Protein AF-A0A9D9WRE6-F1 (afdb_monomer_lite)

pLDDT: mean 77.69, std 13.47, range [35.28, 92.56]

Radius of gyration: 18.65 Å; chains: 1; bounding box: 54×28×62 Å

Sequence (212 aa):
MSGPFSFTVAVISGQKDSDVLVVGASAFLYVGWMSLDLISPNKGLRDEIYSCLDLFSMRGHFVNRPDISHAKYSAKRIKNNLTDDSISASLFWIALDKQGYSLAEKFFDQKGILPKERVYKSVNKLNLVENPMPPYPDGQITKDFFREVKSRLQAIDDENKEVKWEVGRQALYEKYAPMTEIERKYYLWYKSLQDNLLPWRSMIKEIQSAWS

Structure (mmCIF, N/CA/C/O backbone):
data_AF-A0A9D9WRE6-F1
#
_entry.id   AF-A0A9D9WRE6-F1
#
loop_
_atom_site.group_PDB
_atom_site.id
_atom_site.type_symbol
_atom_site.label_atom_id
_atom_site.label_alt_id
_atom_site.label_comp_id
_atom_site.label_asym_id
_atom_site.label_entity_id
_atom_site.label_seq_id
_atom_site.pdbx_PDB_ins_code
_atom_site.Cartn_x
_atom_site.Cartn_y
_atom_site.Cartn_z
_atom_site.occupancy
_atom_site.B_iso_or_equiv
_atom_site.auth_seq_id
_atom_site.auth_comp_id
_atom_site.auth_asym_id
_atom_site.auth_atom_id
_atom_site.pdbx_PDB_model_num
ATOM 1 N N . MET A 1 1 ? -36.385 -2.509 0.171 1.00 35.28 1 MET A N 1
ATOM 2 C CA . MET A 1 1 ? -35.075 -2.626 -0.499 1.00 35.28 1 MET A CA 1
ATOM 3 C C . MET A 1 1 ? -34.088 -1.795 0.303 1.00 35.28 1 MET A C 1
ATOM 5 O O . MET A 1 1 ? -34.178 -0.576 0.260 1.00 35.28 1 MET A O 1
ATOM 9 N N . SER A 1 2 ? -33.260 -2.427 1.135 1.00 39.72 2 SER A N 1
ATOM 10 C CA . SER A 1 2 ? -32.149 -1.763 1.826 1.00 39.72 2 SER A CA 1
ATOM 11 C C . SER A 1 2 ? -31.063 -1.450 0.796 1.00 39.72 2 SER A C 1
ATOM 13 O O . SER A 1 2 ? -30.687 -2.325 0.022 1.00 39.72 2 SER A O 1
ATOM 15 N N . GLY A 1 3 ? -30.623 -0.192 0.722 1.00 45.97 3 GLY A N 1
ATOM 16 C CA . GLY A 1 3 ? -29.495 0.204 -0.128 1.00 45.97 3 GLY A CA 1
ATOM 17 C C . GLY A 1 3 ? -28.182 -0.451 0.324 1.00 45.97 3 GLY A C 1
ATOM 18 O O . GLY A 1 3 ? -28.153 -1.077 1.385 1.00 45.97 3 GLY A O 1
ATOM 19 N N . PRO A 1 4 ? -27.092 -0.312 -0.453 1.00 54.03 4 PRO A N 1
ATOM 20 C CA . PRO A 1 4 ? -25.806 -0.906 -0.103 1.00 54.03 4 PRO A CA 1
ATOM 21 C C . PRO A 1 4 ? -25.361 -0.426 1.283 1.00 54.03 4 PRO A C 1
ATOM 23 O O . PRO A 1 4 ? -25.277 0.776 1.541 1.00 54.03 4 PRO A O 1
ATOM 26 N N . PHE A 1 5 ? -25.095 -1.378 2.176 1.00 59.34 5 PHE A N 1
ATOM 27 C CA . PHE A 1 5 ? -24.603 -1.106 3.517 1.00 59.34 5 PHE A CA 1
ATOM 28 C C . PHE A 1 5 ? -23.199 -0.489 3.435 1.00 59.34 5 PHE A C 1
ATOM 30 O O . PHE A 1 5 ? -22.249 -1.147 3.010 1.00 59.34 5 PHE A O 1
ATOM 37 N N . SER A 1 6 ? -23.063 0.783 3.817 1.00 64.56 6 SER A N 1
ATOM 38 C CA . SER A 1 6 ? -21.757 1.434 3.912 1.00 64.56 6 SER A CA 1
ATOM 39 C C . SER A 1 6 ? -21.118 1.117 5.259 1.00 64.56 6 SER A C 1
ATOM 41 O O . SER A 1 6 ? -21.665 1.493 6.297 1.00 64.56 6 SER A O 1
ATOM 43 N N . PHE A 1 7 ? -19.945 0.490 5.250 1.00 73.44 7 PHE A N 1
ATOM 44 C CA . PHE A 1 7 ? -19.128 0.310 6.448 1.00 73.44 7 PHE A CA 1
ATOM 45 C C . PHE A 1 7 ? -17.758 0.951 6.291 1.00 73.44 7 PHE A C 1
ATOM 47 O O . PHE A 1 7 ? -17.248 1.082 5.176 1.00 73.44 7 PHE A O 1
ATOM 54 N N . THR A 1 8 ? -17.158 1.344 7.414 1.00 79.62 8 THR A N 1
ATOM 55 C CA . THR A 1 8 ? -15.780 1.846 7.438 1.00 79.62 8 THR A CA 1
ATOM 56 C C . THR A 1 8 ? -14.841 0.774 7.984 1.00 79.62 8 THR A C 1
ATOM 58 O O . THR A 1 8 ? -15.233 -0.025 8.833 1.00 79.62 8 THR A O 1
ATOM 61 N N . VAL A 1 9 ? -13.603 0.732 7.502 1.00 85.06 9 VAL A N 1
ATOM 62 C CA . VAL A 1 9 ? -12.522 -0.062 8.099 1.00 85.06 9 VAL A CA 1
ATOM 63 C C . VAL A 1 9 ? -11.373 0.873 8.444 1.00 85.06 9 VAL A C 1
ATOM 65 O O . VAL A 1 9 ? -10.918 1.639 7.592 1.00 85.06 9 VAL A O 1
ATOM 68 N N . ALA A 1 10 ? -10.886 0.807 9.680 1.00 86.88 10 ALA A N 1
ATOM 69 C CA . ALA A 1 10 ? -9.705 1.559 10.085 1.00 86.88 10 ALA A CA 1
ATOM 70 C C . ALA A 1 10 ? -8.432 0.787 9.703 1.00 86.88 10 ALA A C 1
ATOM 72 O O . ALA A 1 10 ? -8.247 -0.352 10.117 1.00 86.88 10 ALA A O 1
ATOM 73 N N . VAL A 1 11 ? -7.538 1.396 8.930 1.00 90.56 11 VAL A N 1
ATOM 74 C CA . VAL A 1 11 ? -6.249 0.822 8.526 1.00 90.56 11 VAL A CA 1
ATOM 75 C C . VAL A 1 11 ? -5.140 1.565 9.255 1.00 90.56 11 VAL A C 1
ATOM 77 O O . VAL A 1 11 ? -4.995 2.777 9.105 1.00 90.56 11 VAL A O 1
ATOM 80 N N . ILE A 1 12 ? -4.365 0.840 10.059 1.00 90.44 12 ILE A N 1
ATOM 81 C CA . ILE A 1 12 ? -3.493 1.423 11.081 1.00 90.44 12 ILE A CA 1
ATOM 82 C C . ILE A 1 12 ? -2.055 0.966 10.863 1.00 90.44 12 ILE A C 1
ATOM 84 O O . ILE A 1 12 ? -1.778 -0.229 10.752 1.00 90.44 12 ILE A O 1
ATOM 88 N N . SER A 1 13 ? -1.125 1.915 10.858 1.00 92.56 13 SER A N 1
ATOM 89 C CA . SER A 1 13 ? 0.311 1.649 10.842 1.00 92.56 13 SER A CA 1
ATOM 90 C C . SER A 1 13 ? 1.021 2.579 11.815 1.00 92.56 13 SER A C 1
ATOM 92 O O . SER A 1 13 ? 0.692 3.759 11.888 1.00 92.56 13 SER A O 1
ATOM 94 N N . GLY A 1 14 ? 1.985 2.054 12.573 1.00 90.06 14 GLY A N 1
ATOM 95 C CA . GLY A 1 14 ? 2.765 2.834 13.539 1.00 90.06 14 GLY A CA 1
ATOM 96 C C . GLY A 1 14 ? 4.255 2.914 13.215 1.00 90.06 14 GLY A C 1
ATOM 97 O O . GLY A 1 14 ? 5.011 3.513 13.977 1.00 90.06 14 GLY A O 1
ATOM 98 N N . GLN A 1 15 ? 4.701 2.283 12.128 1.00 89.50 15 GLN A N 1
ATOM 99 C CA . GLN A 1 15 ? 6.108 2.283 11.736 1.00 89.50 15 GLN A CA 1
ATOM 100 C C . GLN A 1 15 ? 6.545 3.592 11.055 1.00 89.50 15 GLN A C 1
ATOM 102 O O . GLN A 1 15 ? 5.730 4.454 10.712 1.00 89.50 15 GLN A O 1
ATOM 107 N N . LYS A 1 16 ? 7.863 3.738 10.848 1.00 87.19 16 LYS A N 1
ATOM 108 C CA . LYS A 1 16 ? 8.419 4.772 9.962 1.00 87.19 16 LYS A CA 1
ATOM 109 C C . LYS A 1 16 ? 7.758 4.637 8.588 1.00 87.19 16 LYS A C 1
ATOM 111 O O . LYS A 1 16 ? 7.495 3.526 8.139 1.00 87.19 16 LYS A O 1
ATOM 116 N N . ASP A 1 17 ? 7.488 5.764 7.939 1.00 87.38 17 ASP A N 1
ATOM 117 C CA . ASP A 1 17 ? 6.790 5.812 6.646 1.00 87.38 17 ASP A CA 1
ATOM 118 C C . ASP A 1 17 ? 5.388 5.148 6.623 1.00 87.38 17 ASP A C 1
ATOM 120 O O . ASP A 1 17 ? 4.896 4.711 5.580 1.00 87.38 17 ASP A O 1
ATOM 124 N N . SER A 1 18 ? 4.722 5.081 7.778 1.00 89.69 18 SER A N 1
ATOM 125 C CA . SER A 1 18 ? 3.371 4.534 7.963 1.00 89.69 18 SER A CA 1
ATOM 126 C C . SER A 1 18 ? 2.310 5.187 7.080 1.00 89.69 18 SER A C 1
ATOM 128 O O . SER A 1 18 ? 1.386 4.506 6.653 1.00 89.69 18 SER A O 1
ATOM 130 N N . ASP A 1 19 ? 2.439 6.479 6.766 1.00 89.19 19 ASP A N 1
ATOM 131 C CA . ASP A 1 19 ? 1.576 7.209 5.825 1.00 89.19 19 ASP A CA 1
ATOM 132 C C . ASP A 1 19 ? 1.567 6.550 4.436 1.00 89.19 19 ASP A C 1
ATOM 134 O O . ASP A 1 19 ? 0.507 6.322 3.850 1.00 89.19 19 ASP A O 1
ATOM 138 N N . VAL A 1 20 ? 2.739 6.148 3.944 1.00 89.19 20 VAL A N 1
ATOM 139 C CA . VAL A 1 20 ? 2.873 5.462 2.657 1.00 89.19 20 VAL A CA 1
ATOM 140 C C . VAL A 1 20 ? 2.296 4.061 2.708 1.00 89.19 20 VAL A C 1
ATOM 142 O O . VAL A 1 20 ? 1.660 3.618 1.749 1.00 89.19 20 VAL A O 1
ATOM 145 N N . LEU A 1 21 ? 2.478 3.375 3.830 1.00 90.25 21 LEU A N 1
ATOM 146 C CA . LEU A 1 21 ? 1.960 2.032 4.010 1.00 90.25 21 LEU A CA 1
ATOM 147 C C . LEU A 1 21 ? 0.428 2.007 4.034 1.00 90.25 21 LEU A C 1
ATOM 149 O O . LEU A 1 21 ? -0.171 1.221 3.302 1.00 90.25 21 LEU A O 1
ATOM 153 N N . VAL A 1 22 ? -0.217 2.879 4.819 1.00 91.88 22 VAL A N 1
ATOM 154 C CA . VAL A 1 22 ? -1.689 2.924 4.893 1.00 91.88 22 VAL A CA 1
ATOM 155 C C . VAL A 1 22 ? -2.312 3.382 3.576 1.00 91.88 22 VAL A C 1
ATOM 157 O O . VAL A 1 22 ? -3.351 2.854 3.182 1.00 91.88 22 VAL A O 1
ATOM 160 N N . VAL A 1 23 ? -1.664 4.292 2.840 1.00 91.25 23 VAL A N 1
ATOM 161 C CA . VAL A 1 23 ? -2.117 4.703 1.500 1.00 91.25 23 VAL A CA 1
ATOM 162 C C . VAL A 1 23 ? -1.966 3.566 0.497 1.00 91.25 23 VAL A C 1
ATOM 164 O O . VAL A 1 23 ? -2.921 3.269 -0.224 1.00 91.25 23 VAL A O 1
ATOM 167 N N . GLY A 1 24 ? -0.816 2.889 0.479 1.00 90.31 24 GLY A N 1
ATOM 168 C CA . GLY A 1 24 ? -0.597 1.705 -0.351 1.00 90.31 24 GLY A CA 1
ATOM 169 C C . GLY A 1 24 ? -1.635 0.620 -0.070 1.00 90.31 24 GLY A C 1
ATOM 170 O O . GLY A 1 24 ? -2.277 0.120 -0.992 1.00 90.31 24 GLY A O 1
ATOM 171 N N . ALA A 1 25 ? -1.875 0.327 1.208 1.00 91.12 25 ALA A N 1
ATOM 172 C CA . ALA A 1 25 ? -2.859 -0.656 1.630 1.00 91.12 25 ALA A CA 1
ATOM 173 C C . ALA A 1 25 ? -4.288 -0.280 1.224 1.00 91.12 25 ALA A C 1
ATOM 175 O O . ALA A 1 25 ? -5.042 -1.144 0.775 1.00 91.12 25 ALA A O 1
ATOM 176 N N . SER A 1 26 ? -4.647 1.005 1.307 1.00 91.00 26 SER A N 1
ATOM 177 C CA . SER A 1 26 ? -5.979 1.483 0.924 1.00 91.00 26 SER A CA 1
ATOM 178 C C . SER A 1 26 ? -6.333 1.155 -0.527 1.00 91.00 26 SER A C 1
ATOM 180 O O . SER A 1 26 ? -7.469 0.789 -0.823 1.00 91.00 26 SER A O 1
ATOM 182 N N . ALA A 1 27 ? -5.343 1.197 -1.423 1.00 90.00 27 ALA A N 1
ATOM 183 C CA . ALA A 1 27 ? -5.525 0.895 -2.835 1.00 90.00 27 ALA A CA 1
ATOM 184 C C . ALA A 1 27 ? -5.878 -0.586 -3.075 1.00 90.00 27 ALA A C 1
ATOM 186 O O . ALA A 1 27 ? -6.596 -0.911 -4.023 1.00 90.00 27 ALA A O 1
ATOM 187 N N . PHE A 1 28 ? -5.379 -1.487 -2.223 1.00 89.38 28 PHE A N 1
ATOM 188 C CA . PHE A 1 28 ? -5.624 -2.928 -2.322 1.00 89.38 28 PHE A CA 1
ATOM 189 C C . PHE A 1 28 ? -6.859 -3.383 -1.553 1.00 89.38 28 PHE A C 1
ATOM 191 O O . PHE A 1 28 ? -7.559 -4.282 -2.018 1.00 89.38 28 PHE A O 1
ATOM 198 N N . LEU A 1 29 ? -7.117 -2.780 -0.394 1.00 89.00 29 LEU A N 1
ATOM 199 C CA . LEU A 1 29 ? -8.224 -3.148 0.483 1.00 89.00 29 LEU A CA 1
ATOM 200 C C . LEU A 1 29 ? -9.570 -2.620 -0.007 1.00 89.00 29 LEU A C 1
ATOM 202 O O . LEU A 1 29 ? -10.593 -3.192 0.352 1.00 89.00 29 LEU A O 1
ATOM 206 N N . TYR A 1 30 ? -9.591 -1.562 -0.821 1.00 86.94 30 TYR A N 1
ATOM 207 C CA . TYR A 1 30 ? -10.840 -0.967 -1.277 1.00 86.94 30 TYR A CA 1
ATOM 208 C C . TYR A 1 30 ? -11.739 -1.958 -2.039 1.00 86.94 30 TYR A C 1
ATOM 210 O O . TYR A 1 30 ? -11.338 -2.636 -2.995 1.00 86.94 30 TYR A O 1
ATOM 218 N N . VAL A 1 31 ? -12.997 -1.996 -1.607 1.00 80.94 31 VAL A N 1
ATOM 219 C CA . VAL A 1 31 ? -14.115 -2.704 -2.226 1.00 80.94 31 VAL A CA 1
ATOM 220 C C . VAL A 1 31 ? -15.287 -1.724 -2.191 1.00 80.94 31 VAL A C 1
ATOM 222 O O . VAL A 1 31 ? -15.539 -1.120 -1.151 1.00 80.94 31 VAL A O 1
ATOM 225 N N . GLY A 1 32 ? -15.928 -1.481 -3.339 1.00 76.25 32 GLY A N 1
ATOM 226 C CA . GLY A 1 32 ? -16.889 -0.383 -3.520 1.00 76.25 32 GLY A CA 1
ATOM 227 C C . GLY A 1 32 ? -17.926 -0.273 -2.397 1.00 76.25 32 GLY A C 1
ATOM 228 O O . GLY A 1 32 ? -18.336 -1.284 -1.849 1.00 76.25 32 GLY A O 1
ATOM 229 N N . TRP A 1 33 ? -18.364 0.949 -2.075 1.00 73.50 33 TRP A N 1
ATOM 230 C CA . TRP A 1 33 ? -19.272 1.277 -0.952 1.00 73.50 33 TRP A CA 1
ATOM 231 C C . TRP A 1 33 ? -18.688 1.133 0.466 1.00 73.50 33 TRP A C 1
ATOM 233 O O . TRP A 1 33 ? -19.362 1.484 1.432 1.00 73.50 33 TRP A O 1
ATOM 243 N N . MET A 1 34 ? -17.426 0.719 0.605 1.00 81.75 34 MET A N 1
ATOM 244 C CA . MET A 1 34 ? -16.670 0.803 1.859 1.00 81.75 34 MET A CA 1
ATOM 245 C C . MET A 1 34 ? -15.962 2.163 1.998 1.00 81.75 34 MET A C 1
ATOM 247 O O . MET A 1 34 ? -15.491 2.736 1.012 1.00 81.75 34 MET A O 1
ATOM 251 N N . SER A 1 35 ? -15.828 2.659 3.228 1.00 84.06 35 SER A N 1
ATOM 252 C CA . SER A 1 35 ? -14.913 3.755 3.576 1.00 84.06 35 SER A CA 1
ATOM 253 C C . SER A 1 35 ? -13.665 3.217 4.277 1.00 84.06 35 SER A C 1
ATOM 255 O O . SER A 1 35 ? -13.731 2.227 5.000 1.00 84.06 35 SER A O 1
ATOM 257 N N . LEU A 1 36 ? -12.518 3.869 4.092 1.00 87.25 36 LEU A N 1
ATOM 258 C CA . LEU A 1 36 ? -11.292 3.537 4.816 1.00 87.25 36 LEU A CA 1
ATOM 259 C C . LEU A 1 36 ? -10.840 4.728 5.650 1.00 87.25 36 LEU A C 1
ATOM 261 O O . LEU A 1 36 ? -10.676 5.828 5.122 1.00 87.25 36 LEU A O 1
ATOM 265 N N . ASP A 1 37 ? -10.602 4.480 6.932 1.00 88.19 37 ASP A N 1
ATOM 266 C CA . ASP A 1 37 ? -9.976 5.434 7.838 1.00 88.19 37 ASP A CA 1
ATOM 267 C C . ASP A 1 37 ? -8.493 5.098 7.969 1.00 88.19 37 ASP A C 1
ATOM 269 O O . ASP A 1 37 ? -8.126 4.074 8.537 1.00 88.19 37 ASP A O 1
ATOM 273 N N . LEU A 1 38 ? -7.628 5.945 7.413 1.00 90.88 38 LEU A N 1
ATOM 274 C CA . LEU A 1 38 ? -6.185 5.708 7.393 1.00 90.88 38 LEU A CA 1
ATOM 275 C C . LEU A 1 38 ? -5.521 6.377 8.591 1.00 90.88 38 LEU A C 1
ATOM 277 O O . LEU A 1 38 ? -5.664 7.585 8.775 1.00 90.88 38 LEU A O 1
ATOM 281 N N . ILE A 1 39 ? -4.776 5.608 9.382 1.00 90.56 39 ILE A N 1
ATOM 282 C CA . ILE A 1 39 ? -4.202 6.072 10.646 1.00 90.56 39 ILE A CA 1
ATOM 283 C C . ILE A 1 39 ? -2.695 5.873 10.637 1.00 90.56 39 ILE A C 1
ATOM 285 O O . ILE A 1 39 ? -2.207 4.749 10.512 1.00 90.56 39 ILE A O 1
ATOM 289 N N . SER A 1 40 ? -1.968 6.977 10.780 1.00 90.88 40 SER A N 1
ATOM 290 C CA . SER A 1 40 ? -0.511 7.015 10.714 1.00 90.88 40 SER A CA 1
ATOM 291 C C . SER A 1 40 ? 0.038 8.117 11.621 1.00 90.88 40 SER A C 1
ATOM 293 O O . SER A 1 40 ? -0.456 9.235 11.544 1.00 90.88 40 SER A O 1
ATOM 295 N N . PRO A 1 41 ? 1.075 7.870 12.441 1.00 87.75 41 PRO A N 1
ATOM 296 C CA . PRO A 1 41 ? 1.734 8.919 13.221 1.00 87.75 41 PRO A CA 1
ATOM 297 C C . PRO A 1 41 ? 2.521 9.928 12.365 1.00 87.75 41 PRO A C 1
ATOM 299 O O . PRO A 1 41 ? 2.942 10.969 12.880 1.00 87.75 41 PRO A O 1
ATOM 302 N N . ASN A 1 42 ? 2.761 9.638 11.083 1.00 86.44 42 ASN A N 1
ATOM 303 C CA . ASN A 1 42 ? 3.577 10.483 10.221 1.00 86.44 42 ASN A CA 1
ATOM 304 C C . ASN A 1 42 ? 2.797 11.661 9.646 1.00 86.44 42 ASN A C 1
ATOM 306 O O . ASN A 1 42 ? 1.629 11.557 9.277 1.00 86.44 42 ASN A O 1
ATOM 310 N N . LYS A 1 43 ? 3.496 12.788 9.488 1.00 71.06 43 LYS A N 1
ATOM 311 C CA . LYS A 1 43 ? 2.968 13.980 8.826 1.00 71.06 43 LYS A CA 1
ATOM 312 C C . LYS A 1 43 ? 3.543 14.088 7.422 1.00 71.06 43 LYS A C 1
ATOM 314 O O . LYS A 1 43 ? 4.758 14.112 7.260 1.00 71.06 43 LYS A O 1
ATOM 319 N N . GLY A 1 44 ? 2.661 14.278 6.448 1.00 70.94 44 GLY A N 1
ATOM 320 C CA . GLY A 1 44 ? 3.039 14.549 5.066 1.00 70.94 44 GLY A CA 1
ATOM 321 C C . GLY A 1 44 ? 2.985 13.295 4.212 1.00 70.94 44 GLY A C 1
ATOM 322 O O . GLY A 1 44 ? 3.612 12.290 4.512 1.00 70.94 44 GLY A O 1
ATOM 323 N N . LEU A 1 45 ? 2.208 13.385 3.141 1.00 75.75 45 LEU A N 1
ATOM 324 C CA . LEU A 1 45 ? 2.078 12.334 2.153 1.00 75.75 45 LEU A CA 1
ATOM 325 C C . LEU A 1 45 ? 3.238 12.409 1.156 1.00 75.75 45 LEU A C 1
ATOM 327 O O . LEU A 1 45 ? 3.517 13.479 0.614 1.00 75.75 45 LEU A O 1
ATOM 331 N N . ARG A 1 46 ? 3.841 11.261 0.850 1.00 78.75 46 ARG A N 1
ATOM 332 C CA . ARG A 1 46 ? 4.808 11.123 -0.246 1.00 78.75 46 ARG A CA 1
ATOM 333 C C . ARG A 1 46 ? 4.112 10.777 -1.561 1.00 78.75 46 ARG A C 1
ATOM 335 O O . ARG A 1 46 ? 3.504 9.716 -1.679 1.00 78.75 46 ARG A O 1
ATOM 342 N N . ASP A 1 47 ? 4.216 11.652 -2.558 1.00 75.38 47 ASP A N 1
ATOM 343 C CA . ASP A 1 47 ? 3.641 11.477 -3.904 1.00 75.38 47 ASP A CA 1
ATOM 344 C C . ASP A 1 47 ? 4.203 10.245 -4.644 1.00 75.38 47 ASP A C 1
ATOM 346 O O . ASP A 1 47 ? 3.570 9.693 -5.553 1.00 75.38 47 ASP A O 1
ATOM 350 N N . GLU A 1 48 ? 5.401 9.808 -4.256 1.00 79.62 48 GLU A N 1
ATOM 351 C CA . GLU A 1 48 ? 6.140 8.669 -4.797 1.00 79.62 48 GLU A CA 1
ATOM 352 C C . GLU A 1 48 ? 5.321 7.376 -4.775 1.00 79.62 48 GLU A C 1
ATOM 354 O O . GLU A 1 48 ? 5.409 6.574 -5.709 1.00 79.62 48 GLU A O 1
ATOM 359 N N . ILE A 1 49 ? 4.473 7.196 -3.755 1.00 82.25 49 ILE A N 1
ATOM 360 C CA . ILE A 1 49 ? 3.681 5.975 -3.597 1.00 82.25 49 ILE A CA 1
ATOM 361 C C . ILE A 1 49 ? 2.739 5.742 -4.775 1.00 82.25 49 ILE A C 1
ATOM 363 O O . ILE A 1 49 ? 2.584 4.612 -5.226 1.00 82.25 49 ILE A O 1
ATOM 367 N N . TYR A 1 50 ? 2.150 6.795 -5.341 1.00 85.19 50 TYR A N 1
ATOM 368 C CA . TYR A 1 50 ? 1.234 6.641 -6.470 1.00 85.19 50 TYR A CA 1
ATOM 369 C C . TYR A 1 50 ? 1.959 6.225 -7.736 1.00 85.19 50 TYR A C 1
ATOM 371 O O . TYR A 1 50 ? 1.436 5.424 -8.506 1.00 85.19 50 TYR A O 1
ATOM 379 N N . SER A 1 51 ? 3.160 6.766 -7.939 1.00 83.50 51 SER A N 1
ATOM 380 C CA . SER A 1 51 ? 3.995 6.405 -9.080 1.00 83.50 51 SER A CA 1
ATOM 381 C C . SER A 1 51 ? 4.447 4.948 -8.967 1.00 83.50 51 SER A C 1
ATOM 383 O O . SER A 1 51 ? 4.407 4.223 -9.956 1.00 83.50 51 SER A O 1
ATOM 385 N N . CYS A 1 52 ? 4.785 4.501 -7.754 1.00 83.25 52 CYS A N 1
ATOM 386 C CA . CYS A 1 52 ? 5.085 3.107 -7.435 1.00 83.25 52 CYS A CA 1
ATOM 387 C C . CYS A 1 52 ? 3.884 2.179 -7.714 1.00 83.25 52 CYS A C 1
ATOM 389 O O . CYS A 1 52 ? 4.015 1.212 -8.466 1.00 83.25 52 CYS A O 1
ATOM 391 N N . LEU A 1 53 ? 2.701 2.502 -7.172 1.00 85.19 53 LEU A N 1
ATOM 392 C CA . LEU A 1 53 ? 1.471 1.722 -7.369 1.00 85.19 53 LEU A CA 1
ATOM 393 C C . LEU A 1 53 ? 1.101 1.602 -8.853 1.00 85.19 53 LEU A C 1
ATOM 395 O O . LEU A 1 53 ? 0.820 0.504 -9.328 1.00 85.19 53 LEU A O 1
ATOM 399 N N . ASP A 1 54 ? 1.129 2.714 -9.592 1.00 83.38 54 ASP A N 1
ATOM 400 C CA . ASP A 1 54 ? 0.830 2.741 -11.027 1.00 83.38 54 ASP A CA 1
ATOM 401 C C . ASP A 1 54 ? 1.829 1.882 -11.812 1.00 83.38 54 ASP A C 1
ATOM 403 O O . ASP A 1 54 ? 1.437 0.947 -12.511 1.00 83.38 54 ASP A O 1
ATOM 407 N N . LEU A 1 55 ? 3.129 2.118 -11.612 1.00 83.50 55 LEU A N 1
ATOM 408 C CA . LEU A 1 55 ? 4.207 1.410 -12.299 1.00 83.50 55 LEU A CA 1
ATOM 409 C C . LEU A 1 55 ? 4.114 -0.110 -12.133 1.00 83.50 55 LEU A C 1
ATOM 411 O O . LEU A 1 55 ? 4.194 -0.856 -13.111 1.00 83.50 55 LEU A O 1
ATOM 415 N N . PHE A 1 56 ? 3.964 -0.588 -10.899 1.00 81.19 56 PHE A N 1
ATOM 416 C CA . PHE A 1 56 ? 3.979 -2.023 -10.635 1.00 81.19 56 PHE A CA 1
ATOM 417 C C . PHE A 1 56 ? 2.634 -2.690 -10.929 1.00 81.19 56 PHE A C 1
ATOM 419 O O . PHE A 1 56 ? 2.623 -3.859 -11.320 1.00 81.19 56 PHE A O 1
ATOM 426 N N . SER A 1 57 ? 1.527 -1.938 -10.907 1.00 74.81 57 SER A N 1
ATOM 427 C CA . SER A 1 57 ? 0.261 -2.407 -11.480 1.00 74.81 57 SER A CA 1
ATOM 428 C C . SER A 1 57 ? 0.356 -2.641 -12.993 1.00 74.81 57 SER A C 1
ATOM 430 O O . SER A 1 57 ? -0.250 -3.580 -13.505 1.00 74.81 57 SER A O 1
ATOM 432 N N . MET A 1 58 ? 1.151 -1.841 -13.719 1.00 69.88 58 MET A N 1
ATOM 433 C CA . MET A 1 58 ? 1.370 -2.025 -15.159 1.00 69.88 58 MET A CA 1
ATOM 434 C C . MET A 1 58 ? 2.200 -3.275 -15.481 1.00 69.88 58 MET A C 1
ATOM 436 O O . MET A 1 58 ? 2.021 -3.853 -16.555 1.00 69.88 58 MET A O 1
ATOM 440 N N . ARG A 1 59 ? 3.107 -3.683 -14.580 1.00 74.56 59 ARG A N 1
ATOM 441 C CA . ARG A 1 59 ? 3.978 -4.858 -14.766 1.00 74.56 59 ARG A CA 1
ATOM 442 C C . ARG A 1 59 ? 3.307 -6.195 -14.409 1.00 74.56 59 ARG A C 1
ATOM 444 O O . ARG A 1 59 ? 3.763 -7.221 -14.902 1.00 74.56 59 ARG A O 1
ATOM 451 N N . GLY A 1 60 ? 2.256 -6.215 -13.584 1.00 62.91 60 GLY A N 1
ATOM 452 C CA . GLY A 1 60 ? 1.580 -7.451 -13.154 1.00 62.91 60 GLY A CA 1
ATOM 453 C C . GLY A 1 60 ? 0.320 -7.780 -13.967 1.00 62.91 60 GLY A C 1
ATOM 454 O O . GLY A 1 60 ? -0.664 -7.052 -13.893 1.00 62.91 60 GLY A O 1
ATOM 455 N N . HIS A 1 61 ? 0.306 -8.899 -14.704 1.00 45.94 61 HIS A N 1
ATOM 456 C CA . HIS A 1 61 ? -0.833 -9.302 -15.557 1.00 45.94 61 HIS A CA 1
ATOM 457 C C . HIS A 1 61 ? -1.991 -10.012 -14.825 1.00 45.94 61 HIS A C 1
ATOM 459 O O . HIS A 1 61 ? -3.094 -10.073 -15.362 1.00 45.94 61 HIS A O 1
ATOM 465 N N . PHE A 1 62 ? -1.772 -10.510 -13.605 1.00 48.06 62 PHE A N 1
ATOM 466 C CA . PHE A 1 62 ? -2.759 -11.289 -12.829 1.00 48.06 62 PHE A CA 1
ATOM 467 C C . PHE A 1 62 ? -3.190 -10.605 -11.528 1.00 48.06 62 PHE A C 1
ATOM 469 O O . PHE A 1 62 ? -3.774 -11.213 -10.634 1.00 48.06 62 PHE A O 1
ATOM 476 N N . VAL A 1 63 ? -2.869 -9.323 -11.403 1.00 51.50 63 VAL A N 1
ATOM 477 C CA . VAL A 1 63 ? -3.033 -8.566 -10.172 1.00 51.50 63 VAL A CA 1
ATOM 478 C C . VAL A 1 63 ? -4.289 -7.725 -10.290 1.00 51.50 63 VAL A C 1
ATOM 480 O O . VAL A 1 63 ? -4.431 -6.954 -11.239 1.00 51.50 63 VAL A O 1
ATOM 483 N N . ASN A 1 64 ? -5.196 -7.840 -9.317 1.00 60.78 64 ASN A N 1
ATOM 484 C CA . ASN A 1 64 ? -6.254 -6.851 -9.158 1.00 60.78 64 ASN A CA 1
ATOM 485 C C . ASN A 1 64 ? -5.606 -5.463 -9.161 1.00 60.78 64 ASN A C 1
ATOM 487 O O . ASN A 1 64 ? -4.846 -5.156 -8.240 1.00 60.78 64 ASN A O 1
ATOM 491 N N . ARG A 1 65 ? -5.887 -4.640 -10.181 1.00 72.19 65 ARG A N 1
ATOM 492 C CA . ARG A 1 65 ? -5.325 -3.290 -10.232 1.00 72.19 65 ARG A CA 1
ATOM 493 C C . ARG A 1 65 ? -5.699 -2.564 -8.936 1.00 72.19 65 ARG A C 1
ATOM 495 O O . ARG A 1 65 ? -6.888 -2.554 -8.595 1.00 72.19 65 ARG A O 1
ATOM 502 N N . PRO A 1 66 ? -4.718 -2.020 -8.197 1.00 78.50 66 PRO A N 1
ATOM 503 C CA . PRO A 1 66 ? -5.019 -1.210 -7.032 1.00 78.50 66 PRO A CA 1
ATOM 504 C C . PRO A 1 66 ? -5.899 -0.032 -7.461 1.00 78.50 66 PRO A C 1
ATOM 506 O O . PRO A 1 66 ? -5.706 0.537 -8.540 1.00 78.50 66 PRO A O 1
ATOM 509 N N . ASP A 1 67 ? -6.873 0.338 -6.632 1.00 86.31 67 ASP A N 1
ATOM 510 C CA . ASP A 1 67 ? -7.706 1.511 -6.886 1.00 86.31 67 ASP A CA 1
ATOM 511 C C . ASP A 1 67 ? -6.916 2.777 -6.524 1.00 86.31 67 ASP A C 1
ATOM 513 O O . ASP A 1 67 ? -6.952 3.290 -5.403 1.00 86.31 67 ASP A O 1
ATOM 517 N N . ILE A 1 68 ? -6.140 3.263 -7.493 1.00 87.00 68 ILE A N 1
ATOM 518 C CA . ILE A 1 68 ? -5.291 4.449 -7.335 1.00 87.00 68 ILE A CA 1
ATOM 519 C C . ILE A 1 68 ? -6.145 5.697 -7.076 1.00 87.00 68 ILE A C 1
ATOM 521 O O . ILE A 1 68 ? -5.728 6.592 -6.339 1.00 87.00 68 ILE A O 1
ATOM 525 N N . SER A 1 69 ? -7.339 5.776 -7.669 1.00 88.00 69 SER A N 1
ATOM 526 C CA . SER A 1 69 ? -8.301 6.853 -7.413 1.00 88.00 69 SER A CA 1
ATOM 527 C C . SER A 1 69 ? -8.690 6.899 -5.941 1.00 88.00 69 SER A C 1
ATOM 529 O O . SER A 1 69 ? -8.628 7.968 -5.328 1.00 88.00 69 SER A O 1
ATOM 531 N N . HIS A 1 70 ? -9.016 5.742 -5.363 1.00 86.75 70 HIS A N 1
ATOM 532 C CA . HIS A 1 70 ? -9.315 5.632 -3.945 1.00 86.75 70 HIS A CA 1
ATOM 533 C C . HIS A 1 70 ? -8.103 6.004 -3.090 1.00 86.75 70 HIS A C 1
ATOM 535 O O . HIS A 1 70 ? -8.235 6.831 -2.195 1.00 86.75 70 HIS A O 1
ATOM 541 N N . ALA A 1 71 ? -6.910 5.498 -3.410 1.00 87.62 71 ALA A N 1
ATOM 542 C CA . ALA A 1 71 ? -5.692 5.840 -2.672 1.00 87.62 71 ALA A CA 1
ATOM 543 C C . ALA A 1 71 ? -5.447 7.359 -2.619 1.00 87.62 71 ALA A C 1
ATOM 545 O O . ALA A 1 71 ? -5.185 7.912 -1.552 1.00 87.62 71 ALA A O 1
ATOM 546 N N . LYS A 1 72 ? -5.609 8.056 -3.754 1.00 87.25 72 LYS A N 1
ATOM 547 C CA . LYS A 1 72 ? -5.486 9.524 -3.837 1.00 87.25 72 LYS A CA 1
ATOM 548 C C . LYS A 1 72 ? -6.519 10.254 -2.987 1.00 87.25 72 LYS A C 1
ATOM 550 O O . LYS A 1 72 ? -6.223 11.304 -2.419 1.00 87.25 72 LYS A O 1
ATOM 555 N N . TYR A 1 73 ? -7.742 9.739 -2.940 1.00 85.12 73 TYR A N 1
ATOM 556 C CA . TYR A 1 73 ? -8.800 10.307 -2.117 1.00 85.12 73 TYR A CA 1
ATOM 557 C C . TYR A 1 73 ? -8.531 10.086 -0.625 1.00 85.12 73 TYR A C 1
ATOM 559 O O . TYR A 1 73 ? -8.570 11.038 0.153 1.00 85.12 73 TYR A O 1
ATOM 567 N N . SER A 1 74 ? -8.202 8.856 -0.238 1.00 84.62 74 SER A N 1
ATOM 568 C CA . SER A 1 74 ? -7.978 8.451 1.151 1.00 84.62 74 SER A CA 1
ATOM 569 C C . SER A 1 74 ? -6.733 9.095 1.752 1.00 84.62 74 SER A C 1
ATOM 571 O O . SER A 1 74 ? -6.729 9.449 2.927 1.00 84.62 74 SER A O 1
ATOM 573 N N . ALA A 1 75 ? -5.714 9.382 0.945 1.00 85.94 75 ALA A N 1
ATOM 574 C CA . ALA A 1 75 ? -4.552 10.143 1.385 1.00 85.94 75 ALA A CA 1
ATOM 575 C C . ALA A 1 75 ? -4.874 11.564 1.876 1.00 85.94 75 ALA A C 1
ATOM 577 O O . ALA A 1 75 ? -4.190 12.084 2.754 1.00 85.94 75 ALA A O 1
ATOM 578 N N . LYS A 1 76 ? -5.947 12.187 1.367 1.00 84.81 76 LYS A N 1
ATOM 579 C CA . LYS A 1 76 ? -6.430 13.485 1.876 1.00 84.81 76 LYS A CA 1
ATOM 580 C C . LYS A 1 76 ? -7.064 13.376 3.267 1.00 84.81 76 LYS A C 1
ATOM 582 O O . LYS A 1 76 ? -7.428 14.393 3.847 1.00 84.81 76 LYS A O 1
ATOM 587 N N . ARG A 1 77 ? -7.252 12.154 3.769 1.00 83.88 77 ARG A N 1
ATOM 588 C CA . ARG A 1 77 ? -7.994 11.820 4.989 1.00 83.88 77 ARG A CA 1
ATOM 589 C C . ARG A 1 77 ? -7.153 11.035 5.997 1.00 83.88 77 ARG A C 1
ATOM 591 O O . ARG A 1 77 ? -7.718 10.413 6.889 1.00 83.88 77 ARG A O 1
ATOM 598 N N . ILE A 1 78 ? -5.824 11.057 5.870 1.00 88.38 78 ILE A N 1
ATOM 599 C CA . ILE A 1 78 ? -4.938 10.418 6.849 1.00 88.38 78 ILE A CA 1
ATOM 600 C C . ILE A 1 78 ? -5.083 11.135 8.193 1.00 88.38 78 ILE A C 1
ATOM 602 O O . ILE A 1 78 ? -4.965 12.358 8.281 1.00 88.38 78 ILE A O 1
ATOM 606 N N . LYS A 1 79 ? -5.343 10.355 9.238 1.00 88.31 79 LYS A N 1
ATOM 607 C CA . LYS A 1 79 ? -5.475 10.813 10.617 1.00 88.31 79 LYS A CA 1
ATOM 608 C C . LYS A 1 79 ? -4.205 10.464 11.383 1.00 88.31 79 LYS A C 1
ATOM 610 O O . LYS A 1 79 ? -3.680 9.361 11.260 1.00 88.31 79 LYS A O 1
ATOM 615 N N . ASN A 1 80 ? -3.760 11.387 12.233 1.00 86.62 80 ASN A N 1
ATOM 616 C CA . ASN A 1 80 ? -2.530 11.191 13.003 1.00 86.62 80 ASN A CA 1
ATOM 617 C C . ASN A 1 80 ? -2.679 10.182 14.152 1.00 86.62 80 ASN A C 1
ATOM 619 O O . ASN A 1 80 ? -1.683 9.688 14.664 1.00 86.62 80 ASN A O 1
ATOM 623 N N . ASN A 1 81 ? -3.915 9.914 14.582 1.00 80.12 81 ASN A N 1
ATOM 624 C CA . ASN A 1 81 ? -4.246 9.035 15.698 1.00 80.12 81 ASN A CA 1
ATOM 625 C C . ASN A 1 81 ? -5.618 8.386 15.480 1.00 80.12 81 ASN A C 1
ATOM 627 O O . ASN A 1 81 ? -6.457 8.918 14.750 1.00 80.12 81 ASN A O 1
ATOM 631 N N . LEU A 1 82 ? -5.854 7.271 16.173 1.00 78.06 82 LEU A N 1
ATOM 632 C CA . LEU A 1 82 ? -7.176 6.665 16.308 1.00 78.06 82 LEU A CA 1
ATOM 633 C C . LEU A 1 82 ? -8.042 7.529 17.236 1.00 78.06 82 LEU A C 1
ATOM 635 O O . LEU A 1 82 ? -7.600 7.926 18.313 1.00 78.06 82 LEU A O 1
ATOM 639 N N . THR A 1 83 ? -9.251 7.869 16.788 1.00 74.44 83 THR A N 1
ATOM 640 C CA . THR A 1 83 ? -10.209 8.718 17.519 1.00 74.44 83 THR A CA 1
ATOM 641 C C . THR A 1 83 ? -11.556 8.021 17.668 1.00 74.44 83 THR A C 1
ATOM 643 O O . THR A 1 83 ? -11.848 7.078 16.930 1.00 74.44 83 THR A O 1
ATOM 646 N N . ASP A 1 84 ? -12.402 8.517 18.578 1.00 65.88 84 ASP A N 1
ATOM 647 C CA . ASP A 1 84 ? -13.764 7.998 18.773 1.00 65.88 84 ASP A CA 1
ATOM 648 C C . ASP A 1 84 ? -14.577 8.032 17.465 1.00 65.88 84 ASP A C 1
ATOM 650 O O . ASP A 1 84 ? -15.204 7.034 17.116 1.00 65.88 84 ASP A O 1
ATOM 654 N N . ASP A 1 85 ? -14.471 9.114 16.685 1.00 63.88 85 ASP A N 1
ATOM 655 C CA . ASP A 1 85 ? -15.104 9.237 15.360 1.00 63.88 85 ASP A CA 1
ATOM 656 C C . ASP A 1 85 ? -14.588 8.206 14.350 1.00 63.88 85 ASP A C 1
ATOM 658 O O . ASP A 1 85 ? -15.316 7.777 13.458 1.00 63.88 85 ASP A O 1
ATOM 662 N N . SER A 1 86 ? -13.323 7.797 14.482 1.00 63.19 86 SER A N 1
ATOM 663 C CA . SER A 1 86 ? -12.717 6.815 13.576 1.00 63.19 86 SER A CA 1
ATOM 664 C C . SER A 1 86 ? -13.206 5.394 13.859 1.00 63.19 86 SER A C 1
ATOM 666 O O . SER A 1 86 ? -13.191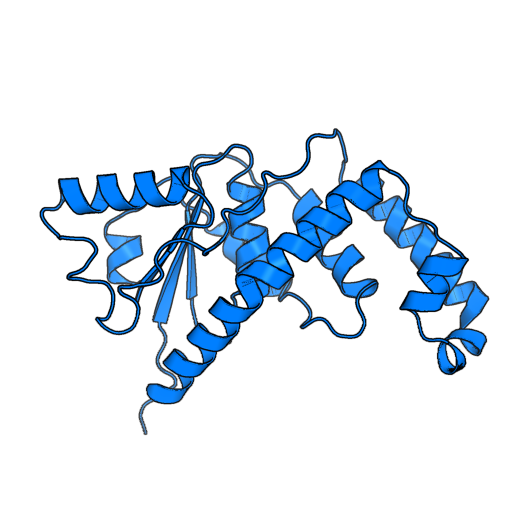 4.536 12.981 1.00 63.19 86 SER A O 1
ATOM 668 N N . ILE A 1 87 ? -13.653 5.133 15.088 1.00 60.84 87 ILE A N 1
ATOM 669 C CA . ILE A 1 87 ? -14.161 3.827 15.517 1.00 60.84 87 ILE A CA 1
ATOM 670 C C . ILE A 1 87 ? -15.674 3.754 15.389 1.00 60.84 87 ILE A C 1
ATOM 672 O O . ILE A 1 87 ? -16.182 2.719 14.981 1.00 60.84 87 ILE A O 1
ATOM 676 N N . SER A 1 88 ? -16.404 4.821 15.719 1.00 55.16 88 SER A N 1
ATOM 677 C CA . SER A 1 88 ? -17.869 4.834 15.628 1.00 55.16 88 SER A CA 1
ATOM 678 C C . SER A 1 88 ? -18.364 4.634 14.193 1.00 55.16 88 SER A C 1
ATOM 680 O O . SER A 1 88 ? -19.410 4.023 13.987 1.00 55.16 88 SER A O 1
ATOM 682 N N . ALA A 1 89 ? -17.588 5.086 13.206 1.00 58.03 89 ALA A N 1
ATOM 683 C CA . ALA A 1 89 ? -17.851 4.852 11.792 1.00 58.03 89 ALA A CA 1
ATOM 684 C C . ALA A 1 89 ? -17.375 3.472 11.295 1.00 58.03 89 ALA A C 1
ATOM 686 O O . ALA A 1 89 ? -17.832 3.025 10.237 1.00 58.03 89 ALA A O 1
ATOM 687 N N . SER A 1 90 ? -16.456 2.812 12.015 1.00 61.16 90 SER A N 1
ATOM 688 C CA . SER A 1 90 ? -15.745 1.612 11.557 1.00 61.16 90 SER A CA 1
ATOM 689 C C . SER A 1 90 ? -16.323 0.307 12.091 1.00 61.16 90 SER A C 1
ATOM 691 O O . SER A 1 90 ? -16.540 0.131 13.284 1.00 61.16 90 SER A O 1
ATOM 693 N N . LEU A 1 91 ? -16.508 -0.652 11.185 1.00 64.38 91 LEU A N 1
ATOM 694 C CA . LEU A 1 91 ? -16.970 -2.006 11.470 1.00 64.38 91 LEU A CA 1
ATOM 695 C C . LEU A 1 91 ? -15.866 -2.871 12.097 1.00 64.38 91 LEU A C 1
ATOM 697 O O . LEU A 1 91 ? -16.152 -3.718 12.941 1.00 64.38 91 LEU A O 1
ATOM 701 N N . PHE A 1 92 ? -14.610 -2.667 11.688 1.00 74.19 92 PHE A N 1
ATOM 702 C CA . PHE A 1 92 ? -13.417 -3.291 12.271 1.00 74.19 92 PHE A CA 1
ATOM 703 C C . PHE A 1 92 ? -12.147 -2.514 11.888 1.00 74.19 92 PHE A C 1
ATOM 705 O O . PHE A 1 92 ? -12.205 -1.514 11.167 1.00 74.19 92 PHE A O 1
ATOM 712 N N . TRP A 1 93 ? -10.993 -2.960 12.387 1.00 80.38 93 TRP A N 1
ATOM 713 C CA . TRP A 1 93 ? -9.692 -2.350 12.125 1.00 80.38 93 TRP A CA 1
ATOM 714 C C . TRP A 1 93 ? -8.662 -3.390 11.674 1.00 80.38 93 TRP A C 1
ATOM 716 O O . TRP A 1 93 ? -8.763 -4.567 12.005 1.00 80.38 93 TRP A O 1
ATOM 726 N N . ILE A 1 94 ? -7.668 -2.941 10.910 1.00 87.00 94 ILE A N 1
ATOM 727 C CA . ILE A 1 94 ? -6.565 -3.744 10.386 1.00 87.00 94 ILE A CA 1
ATOM 728 C C . ILE A 1 94 ? -5.263 -3.032 10.745 1.00 87.00 94 ILE A C 1
ATOM 730 O O . ILE A 1 94 ? -4.961 -1.969 10.198 1.00 87.00 94 ILE A O 1
ATOM 734 N N . ALA A 1 95 ? -4.469 -3.618 11.639 1.00 88.88 95 ALA A N 1
ATOM 735 C CA . ALA A 1 95 ? -3.092 -3.193 11.840 1.00 88.88 95 ALA A CA 1
ATOM 736 C C . ALA A 1 95 ? -2.173 -3.833 10.795 1.00 88.88 95 ALA A C 1
ATOM 738 O O . ALA A 1 95 ? -2.139 -5.054 10.634 1.00 88.88 95 ALA A O 1
ATOM 739 N N . LEU A 1 96 ? -1.403 -2.998 10.102 1.00 90.88 96 LEU A N 1
ATOM 740 C CA . LEU A 1 96 ? -0.438 -3.422 9.086 1.00 90.88 96 LEU A CA 1
ATOM 741 C C . LEU A 1 96 ? 0.914 -3.822 9.690 1.00 90.88 96 LEU A C 1
ATOM 743 O O . LEU A 1 96 ? 1.711 -4.492 9.040 1.00 90.88 96 LEU A O 1
ATOM 747 N N . ASP A 1 97 ? 1.177 -3.417 10.929 1.00 89.38 97 ASP A N 1
ATOM 748 C CA . ASP A 1 97 ? 2.411 -3.692 11.655 1.00 89.38 97 ASP A CA 1
ATOM 749 C C . ASP A 1 97 ? 2.164 -3.745 13.169 1.00 89.38 97 ASP A C 1
ATOM 751 O O . ASP A 1 97 ? 1.101 -3.362 13.671 1.00 89.38 97 ASP A O 1
ATOM 755 N N . LYS A 1 98 ? 3.164 -4.237 13.909 1.00 87.69 98 LYS A N 1
ATOM 756 C CA . LYS A 1 98 ? 3.078 -4.410 15.366 1.00 87.69 98 LYS A CA 1
ATOM 757 C C . LYS A 1 98 ? 2.854 -3.083 16.091 1.00 87.69 98 LYS A C 1
ATOM 759 O O . LYS A 1 98 ? 2.123 -3.048 17.074 1.00 87.69 98 LYS A O 1
ATOM 764 N N . GLN A 1 99 ? 3.459 -1.997 15.616 1.00 89.81 99 GLN A N 1
ATOM 765 C CA . GLN A 1 99 ? 3.325 -0.674 16.215 1.00 89.81 99 GLN A CA 1
ATOM 766 C C . GLN A 1 99 ? 1.903 -0.134 16.026 1.00 89.81 99 GLN A C 1
ATOM 768 O O . GLN A 1 99 ? 1.328 0.401 16.969 1.00 89.81 99 GLN A O 1
ATOM 773 N N . GLY A 1 100 ? 1.309 -0.331 14.847 1.00 87.75 100 GLY A N 1
ATOM 774 C CA . GLY A 1 100 ? -0.093 -0.027 14.565 1.00 87.75 100 GLY A CA 1
ATOM 775 C C . GLY A 1 100 ? -1.043 -0.821 15.460 1.00 87.75 100 GLY A C 1
ATOM 776 O O . GLY A 1 100 ? -1.989 -0.260 16.009 1.00 87.75 100 GLY A O 1
ATOM 777 N N . TYR A 1 101 ? -0.743 -2.100 15.687 1.00 86.56 101 TYR A N 1
ATOM 778 C CA . TYR A 1 101 ? -1.506 -2.937 16.610 1.00 86.56 101 TYR A CA 1
ATOM 779 C C . TYR A 1 101 ? -1.415 -2.417 18.055 1.00 86.56 101 TYR A C 1
ATOM 781 O O . TYR A 1 101 ? -2.441 -2.213 18.696 1.00 86.56 101 TYR A O 1
ATOM 789 N N . SER A 1 102 ? -0.216 -2.074 18.539 1.00 85.19 102 SER A N 1
ATOM 790 C CA . SER A 1 102 ? -0.047 -1.457 19.863 1.00 85.19 102 SER A CA 1
ATOM 791 C C . SER A 1 102 ? -0.718 -0.085 19.995 1.00 85.19 102 SER A C 1
ATOM 793 O O . SER A 1 102 ? -1.163 0.270 21.084 1.00 85.19 102 SER A O 1
ATOM 795 N N . LEU A 1 103 ? -0.784 0.712 18.921 1.00 84.50 103 LEU A N 1
ATOM 796 C CA . LEU A 1 103 ? -1.531 1.976 18.910 1.00 84.50 103 LEU A CA 1
ATOM 797 C C . LEU A 1 103 ? -3.031 1.732 19.097 1.00 84.50 103 LEU A C 1
ATOM 799 O O . LEU A 1 103 ? -3.668 2.436 19.881 1.00 84.50 103 LEU A O 1
ATOM 803 N N . ALA A 1 104 ? -3.576 0.726 18.413 1.00 81.56 104 ALA A N 1
ATOM 804 C CA . ALA A 1 104 ? -4.971 0.336 18.557 1.00 81.56 104 ALA A CA 1
ATOM 805 C C . ALA A 1 104 ? -5.266 -0.177 19.976 1.00 81.56 104 ALA A C 1
ATOM 807 O O . ALA A 1 104 ? -6.197 0.312 20.611 1.00 81.56 104 ALA A O 1
ATOM 808 N N . GLU A 1 105 ? -4.450 -1.092 20.511 1.00 79.69 105 GLU A N 1
ATOM 809 C CA . GLU A 1 105 ? -4.627 -1.628 21.871 1.00 79.69 105 GLU A CA 1
ATOM 810 C C . GLU A 1 105 ? -4.631 -0.527 22.933 1.00 79.69 105 GLU A C 1
ATOM 812 O O . GLU A 1 105 ? -5.578 -0.434 23.710 1.00 79.69 105 GLU A O 1
ATOM 817 N N . LYS A 1 106 ? -3.644 0.380 22.901 1.00 80.94 106 LYS A N 1
ATOM 818 C CA . LYS A 1 106 ? -3.579 1.512 23.841 1.00 80.94 106 LYS A CA 1
ATOM 819 C C . LYS A 1 106 ? -4.844 2.362 23.825 1.00 80.94 106 LYS A C 1
ATOM 821 O O . LYS A 1 106 ? -5.283 2.821 24.876 1.00 80.94 106 LYS A O 1
ATOM 826 N N . PHE A 1 107 ? -5.410 2.600 22.644 1.00 78.25 107 PHE A N 1
ATOM 827 C CA . PHE A 1 107 ? -6.644 3.363 22.516 1.00 78.25 107 PHE A CA 1
ATOM 828 C C . PHE A 1 107 ? -7.827 2.633 23.174 1.00 78.25 107 PHE A C 1
ATOM 830 O O . PHE A 1 107 ? -8.592 3.241 23.922 1.00 78.25 107 PHE A O 1
ATOM 837 N N . PHE A 1 108 ? -7.984 1.335 22.903 1.00 73.50 108 PHE A N 1
ATOM 838 C CA . PHE A 1 108 ? -9.091 0.537 23.437 1.00 73.50 108 PHE A CA 1
ATOM 839 C C . PHE A 1 108 ? -9.001 0.370 24.962 1.00 73.50 108 PHE A C 1
ATOM 841 O O . PHE A 1 108 ? -10.000 0.580 25.658 1.00 73.50 108 PHE A O 1
ATOM 848 N N . ASP A 1 109 ? -7.797 0.122 25.484 1.00 71.19 109 ASP A N 1
ATOM 849 C CA . ASP A 1 109 ? -7.527 0.014 26.922 1.00 71.19 109 ASP A CA 1
ATOM 850 C C . ASP A 1 109 ? -7.912 1.298 27.672 1.00 71.19 109 ASP A C 1
ATOM 852 O O . ASP A 1 109 ? -8.575 1.248 28.710 1.00 71.19 109 ASP A O 1
ATOM 856 N N . GLN A 1 110 ? -7.573 2.469 27.120 1.00 72.88 110 GLN A N 1
ATOM 857 C CA . GLN A 1 110 ? -7.912 3.773 27.709 1.00 72.88 110 GLN A CA 1
ATOM 858 C C . GLN A 1 110 ? -9.419 4.031 27.814 1.00 72.88 110 GLN A C 1
ATOM 860 O O . GLN A 1 110 ? -9.847 4.875 28.602 1.00 72.88 110 GLN A O 1
ATOM 865 N N . LYS A 1 111 ? -10.232 3.335 27.020 1.00 67.75 111 LYS A N 1
ATOM 866 C CA . LYS A 1 111 ? -11.683 3.528 26.965 1.00 67.75 111 LYS A CA 1
ATOM 867 C C . LYS A 1 111 ? -12.464 2.446 27.713 1.00 67.75 111 LYS A C 1
ATOM 869 O O . LYS A 1 111 ? -13.691 2.490 27.696 1.00 67.75 111 LYS A O 1
ATOM 874 N N . GLY A 1 112 ? -11.784 1.490 28.356 1.00 57.12 112 GLY A N 1
ATOM 875 C CA . GLY A 1 112 ? -12.432 0.374 29.054 1.00 57.12 112 GLY A CA 1
ATOM 876 C C . GLY A 1 112 ? -13.236 -0.538 28.122 1.00 57.12 112 GLY A C 1
ATOM 877 O O . GLY A 1 112 ? -14.157 -1.213 28.567 1.00 57.12 112 GLY A O 1
ATOM 878 N N . ILE A 1 113 ? -12.917 -0.521 26.826 1.00 59.16 113 ILE A N 1
ATOM 879 C CA . ILE A 1 113 ? -13.542 -1.358 25.806 1.00 59.16 113 ILE A CA 1
ATOM 880 C C . ILE A 1 113 ? -12.504 -2.403 25.441 1.00 59.16 113 ILE A C 1
ATOM 882 O O . ILE A 1 113 ? -11.463 -2.052 24.891 1.00 59.16 113 ILE A O 1
ATOM 886 N N . LEU A 1 114 ? -12.765 -3.683 25.699 1.00 52.28 114 LEU A N 1
ATOM 887 C CA . LEU A 1 114 ? -11.837 -4.704 25.226 1.00 52.28 114 LEU A CA 1
ATOM 888 C C . LEU A 1 114 ? -11.868 -4.712 23.685 1.00 52.28 114 LEU A C 1
ATOM 890 O O . LEU A 1 114 ? -12.959 -4.737 23.106 1.00 52.28 114 LEU A O 1
ATOM 894 N N . PRO A 1 115 ? -10.715 -4.764 22.985 1.00 50.53 115 PRO A N 1
ATOM 895 C CA . PRO A 1 115 ? -10.675 -4.842 21.519 1.00 50.53 115 PRO A CA 1
ATOM 896 C C . PRO A 1 115 ? -11.569 -5.955 20.945 1.00 50.53 115 PRO A C 1
ATOM 898 O O . PRO A 1 115 ? -12.095 -5.837 19.841 1.00 50.53 115 PRO A O 1
ATOM 901 N N . LYS A 1 116 ? -11.785 -7.018 21.734 1.00 48.75 116 LYS A N 1
ATOM 902 C CA . LYS A 1 116 ? -12.607 -8.188 21.404 1.00 48.75 116 LYS A CA 1
ATOM 903 C C . LYS A 1 116 ? -14.125 -7.960 21.465 1.00 48.75 116 LYS A C 1
ATOM 905 O O . LYS A 1 116 ? -14.879 -8.815 21.005 1.00 48.75 116 LYS A O 1
ATOM 910 N N . GLU A 1 117 ? -14.584 -6.867 22.073 1.00 47.41 117 GLU A N 1
ATOM 911 C CA . GLU A 1 117 ? -16.010 -6.613 22.333 1.00 47.41 117 GLU A CA 1
ATOM 912 C C . GLU A 1 117 ? -16.680 -5.747 21.259 1.00 47.41 117 GLU A C 1
ATOM 914 O O . GLU A 1 117 ? -17.896 -5.831 21.095 1.00 47.41 117 GLU A O 1
ATOM 919 N N . ARG A 1 118 ? -15.912 -4.953 20.497 1.00 48.97 118 ARG A N 1
ATOM 920 C CA . ARG A 1 118 ? -16.435 -4.129 19.385 1.00 48.97 118 ARG A CA 1
ATOM 921 C C . ARG A 1 118 ? -16.111 -4.664 17.994 1.00 48.97 118 ARG A C 1
ATOM 923 O O . ARG A 1 118 ? -16.853 -4.385 17.059 1.00 48.97 118 ARG A O 1
ATOM 930 N N . VAL A 1 119 ? -15.039 -5.439 17.853 1.00 48.50 119 VAL A N 1
ATOM 931 C CA . VAL A 1 119 ? -14.739 -6.160 16.613 1.00 48.50 119 VAL A CA 1
ATOM 932 C C . VAL A 1 119 ? -15.707 -7.340 16.515 1.00 48.50 119 VAL A C 1
ATOM 934 O O . VAL A 1 119 ? -15.865 -8.096 17.475 1.00 48.50 119 VAL A O 1
ATOM 937 N N . TYR A 1 120 ? -16.397 -7.488 15.379 1.00 49.78 120 TYR A N 1
ATOM 938 C CA . TYR A 1 120 ? -17.339 -8.591 15.161 1.00 49.78 120 TYR A CA 1
ATOM 939 C C . TYR A 1 120 ? -16.707 -9.927 15.587 1.00 49.78 120 TYR A C 1
ATOM 941 O O . TYR A 1 120 ? -15.559 -10.211 15.247 1.00 49.78 120 TYR A O 1
ATOM 949 N N . LYS A 1 121 ? -17.449 -10.775 16.317 1.00 37.91 121 LYS A N 1
ATOM 950 C CA . LYS A 1 121 ? -16.952 -12.069 16.837 1.00 37.91 121 LYS A CA 1
ATOM 951 C C . LYS A 1 121 ? -16.359 -12.994 15.758 1.00 37.91 121 LYS A C 1
ATOM 953 O O . LYS A 1 121 ? -15.577 -13.876 16.101 1.00 37.91 121 LYS A O 1
ATOM 958 N N . SER A 1 122 ? -16.684 -12.776 14.484 1.00 36.91 122 SER A N 1
ATOM 959 C CA . SER A 1 122 ? -16.098 -13.434 13.307 1.00 36.91 122 SER A CA 1
ATOM 960 C C . SER A 1 122 ? -14.744 -12.853 12.854 1.00 36.91 122 SER A C 1
ATOM 962 O O . SER A 1 122 ? -13.946 -13.585 12.281 1.00 36.91 122 SER A O 1
ATOM 964 N N . VAL A 1 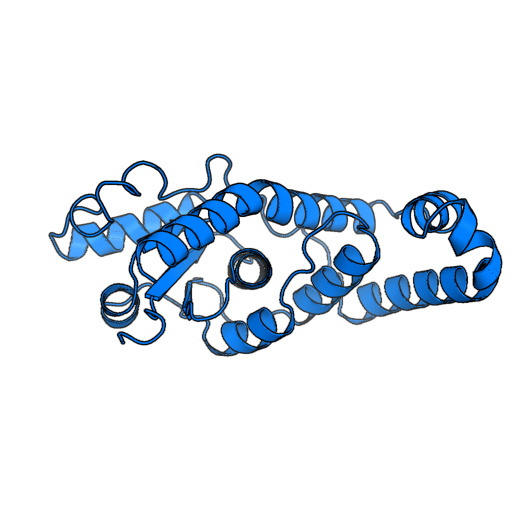123 ? -14.447 -11.584 13.154 1.00 46.72 123 VAL A N 1
ATOM 965 C CA . VAL A 1 123 ? -13.192 -10.864 12.829 1.00 46.72 123 VAL A CA 1
ATOM 966 C C . VAL A 1 123 ? -12.200 -10.874 14.011 1.00 46.72 123 VAL A C 1
ATOM 968 O O . VAL A 1 123 ? -11.013 -10.626 13.842 1.00 46.72 123 VAL A O 1
ATOM 971 N N . ASN A 1 124 ? -12.648 -11.282 15.206 1.00 36.53 124 ASN A N 1
ATOM 972 C CA . ASN A 1 124 ? -11.891 -11.342 16.471 1.00 36.53 124 ASN A CA 1
ATOM 973 C C . ASN A 1 124 ? -10.585 -12.169 16.488 1.00 36.53 124 ASN A C 1
ATOM 975 O O . ASN A 1 124 ? -9.949 -12.285 17.538 1.00 36.53 124 ASN A O 1
ATOM 979 N N . LYS A 1 125 ? -10.180 -12.766 15.365 1.00 43.03 125 LYS A N 1
ATOM 980 C CA . LYS A 1 125 ? -8.911 -13.494 15.225 1.00 43.03 125 LYS A CA 1
ATOM 981 C C . LYS A 1 125 ? -7.887 -12.808 14.327 1.00 43.03 125 LYS A C 1
ATOM 983 O O . LYS A 1 125 ? -6.726 -13.197 14.368 1.00 43.03 125 LYS A O 1
ATOM 988 N N . LEU A 1 126 ? -8.275 -11.801 13.555 1.00 50.28 126 LEU A N 1
ATOM 989 C CA . LEU A 1 126 ? -7.390 -11.130 12.615 1.00 50.28 126 LEU A CA 1
ATOM 990 C C . LEU A 1 126 ? -7.618 -9.636 12.814 1.00 50.28 126 LEU A C 1
ATOM 992 O O . LEU A 1 126 ? -8.550 -9.067 12.273 1.00 50.28 126 LEU A O 1
ATOM 996 N N . ASN A 1 127 ? -6.805 -9.029 13.674 1.00 58.97 127 ASN A N 1
ATOM 997 C CA . ASN A 1 127 ? -6.698 -7.573 13.854 1.00 58.97 127 ASN A CA 1
ATOM 998 C C . ASN A 1 127 ? -5.299 -7.070 13.438 1.00 58.97 127 ASN A C 1
ATOM 1000 O O . ASN A 1 127 ? -5.035 -5.873 13.370 1.00 58.97 127 ASN A O 1
ATOM 1004 N N . LEU A 1 128 ? -4.398 -8.007 13.149 1.00 58.78 128 LEU A N 1
ATOM 1005 C CA . LEU A 1 128 ? -3.053 -7.802 12.641 1.00 58.78 128 LEU A CA 1
ATOM 1006 C C . LEU A 1 128 ? -2.928 -8.665 11.389 1.00 58.78 128 LEU A C 1
ATOM 1008 O O . LEU A 1 128 ? -3.382 -9.812 11.389 1.00 58.78 128 LEU A O 1
ATOM 1012 N N . VAL A 1 129 ? -2.332 -8.131 10.326 1.00 60.38 129 VAL A N 1
ATOM 1013 C CA . VAL A 1 129 ? -1.979 -8.965 9.173 1.00 60.38 129 VAL A CA 1
ATOM 1014 C C . VAL A 1 129 ? -1.010 -10.056 9.640 1.00 60.38 129 VAL A C 1
ATOM 1016 O O . VAL A 1 129 ? -0.037 -9.741 10.321 1.00 60.38 129 VAL A O 1
ATOM 1019 N N . GLU A 1 130 ? -1.285 -11.325 9.306 1.00 67.19 130 GLU A N 1
ATOM 1020 C CA . GLU A 1 130 ? -0.552 -12.495 9.836 1.00 67.19 130 GLU A CA 1
ATOM 1021 C C . GLU A 1 130 ? 0.971 -12.322 9.773 1.00 67.19 130 GLU A C 1
ATOM 1023 O O . GLU A 1 130 ? 1.677 -12.638 10.731 1.00 67.19 130 GLU A O 1
ATOM 1028 N N . ASN A 1 131 ? 1.455 -11.727 8.679 1.00 72.69 131 ASN A N 1
ATOM 1029 C CA . ASN A 1 131 ? 2.815 -11.233 8.562 1.00 72.69 131 ASN A CA 1
ATOM 1030 C C . ASN A 1 131 ? 2.805 -9.697 8.609 1.00 72.69 131 ASN A C 1
ATOM 1032 O O . ASN A 1 131 ? 2.204 -9.071 7.729 1.00 72.69 131 ASN A O 1
ATOM 1036 N N . PRO A 1 132 ? 3.484 -9.071 9.589 1.00 77.00 132 PRO A N 1
ATOM 1037 C CA . PRO A 1 132 ? 3.673 -7.628 9.605 1.00 77.00 132 PRO A CA 1
ATOM 1038 C C . PRO A 1 132 ? 4.263 -7.142 8.282 1.00 77.00 132 PRO A C 1
ATOM 1040 O O . PRO A 1 132 ? 5.212 -7.734 7.762 1.00 77.00 132 PRO A O 1
ATOM 1043 N N . MET A 1 133 ? 3.716 -6.051 7.755 1.00 85.00 133 MET A N 1
ATOM 1044 C CA . MET A 1 133 ? 4.187 -5.487 6.500 1.00 85.00 133 MET A CA 1
ATOM 1045 C C . MET A 1 133 ? 5.621 -4.980 6.643 1.00 85.00 133 MET A C 1
ATOM 1047 O O . MET A 1 133 ? 5.926 -4.291 7.626 1.00 85.00 133 MET A O 1
ATOM 1051 N N . PRO A 1 134 ? 6.495 -5.249 5.657 1.00 84.19 134 PRO A N 1
ATOM 1052 C CA . PRO A 1 134 ? 7.826 -4.673 5.657 1.00 84.19 134 PRO A CA 1
ATOM 1053 C C . PRO A 1 134 ? 7.743 -3.138 5.614 1.00 84.19 134 PRO A C 1
ATOM 1055 O O . PRO A 1 134 ? 6.826 -2.585 4.987 1.00 84.19 134 PRO A O 1
ATOM 1058 N N . PRO A 1 135 ? 8.706 -2.439 6.240 1.00 84.25 135 PRO A N 1
ATOM 1059 C CA . PRO A 1 135 ? 8.790 -0.992 6.127 1.00 84.25 135 PRO A CA 1
ATOM 1060 C C . PRO A 1 135 ? 8.946 -0.593 4.662 1.00 84.25 135 PRO A C 1
ATOM 1062 O O . PRO A 1 135 ? 9.462 -1.360 3.840 1.00 84.25 135 PRO A O 1
ATOM 1065 N N . TYR A 1 136 ? 8.505 0.622 4.337 1.00 86.00 136 TYR A N 1
ATOM 1066 C CA . TYR A 1 136 ? 8.797 1.191 3.029 1.00 86.00 136 TYR A CA 1
ATOM 1067 C C . TYR A 1 136 ? 10.320 1.191 2.811 1.00 86.00 136 TYR A C 1
ATOM 1069 O O . TYR A 1 136 ? 11.043 1.587 3.731 1.00 86.00 136 TYR A O 1
ATOM 1077 N N . PRO A 1 137 ? 10.829 0.719 1.656 1.00 86.62 137 PRO A N 1
ATOM 1078 C CA . PRO A 1 137 ? 12.265 0.588 1.464 1.00 86.62 137 PRO A CA 1
ATOM 1079 C C . PRO A 1 137 ? 12.975 1.933 1.621 1.00 86.62 137 PRO A C 1
ATOM 1081 O O . PRO A 1 137 ? 12.494 2.959 1.142 1.00 86.62 137 PRO A O 1
ATOM 1084 N N . ASP A 1 138 ? 14.140 1.925 2.268 1.00 76.94 138 ASP A N 1
ATOM 1085 C CA . ASP A 1 138 ? 14.981 3.114 2.338 1.00 76.94 138 ASP A CA 1
ATOM 1086 C C . ASP A 1 138 ? 15.636 3.375 0.967 1.00 76.94 138 ASP A C 1
ATOM 1088 O O . ASP A 1 138 ? 16.175 2.477 0.313 1.00 76.94 138 ASP A O 1
ATOM 1092 N N . GLY A 1 139 ? 15.597 4.629 0.525 1.00 68.62 139 GLY A N 1
ATOM 1093 C CA . GLY A 1 139 ? 16.254 5.109 -0.687 1.00 68.62 139 GLY A CA 1
ATOM 1094 C C . GLY A 1 139 ? 15.706 6.475 -1.084 1.00 68.62 139 GLY A C 1
ATOM 1095 O O . GLY A 1 139 ? 14.499 6.692 -1.024 1.00 68.62 139 GLY A O 1
ATOM 1096 N N . GLN A 1 140 ? 16.575 7.407 -1.482 1.00 64.69 140 GLN A N 1
ATOM 1097 C CA . GLN A 1 140 ? 16.156 8.697 -2.043 1.00 64.69 140 GLN A CA 1
ATOM 1098 C C . GLN A 1 140 ? 15.619 8.493 -3.463 1.00 64.69 140 GLN A C 1
ATOM 1100 O O . GLN A 1 140 ? 16.250 8.880 -4.442 1.00 64.69 140 GLN A O 1
ATOM 1105 N N . ILE A 1 141 ? 14.476 7.833 -3.594 1.00 72.00 141 ILE A N 1
ATOM 1106 C CA . ILE A 1 141 ? 13.756 7.826 -4.859 1.00 72.00 141 ILE A CA 1
ATOM 1107 C C . ILE A 1 141 ? 12.687 8.897 -4.835 1.00 72.00 141 ILE A C 1
ATOM 1109 O O . ILE A 1 141 ? 11.925 9.038 -3.883 1.00 72.00 141 ILE A O 1
ATOM 1113 N N . THR A 1 142 ? 12.678 9.665 -5.911 1.00 78.88 142 THR A N 1
ATOM 1114 C CA . THR A 1 142 ? 11.767 10.774 -6.140 1.00 78.88 142 THR A CA 1
ATOM 1115 C C . THR A 1 142 ? 10.672 10.342 -7.105 1.00 78.88 142 THR A C 1
ATOM 1117 O O . THR A 1 142 ? 10.740 9.302 -7.769 1.00 78.88 142 THR A O 1
ATOM 1120 N N . LYS A 1 143 ? 9.661 11.189 -7.265 1.00 78.56 143 LYS A N 1
ATOM 1121 C CA . LYS A 1 143 ? 8.693 11.069 -8.360 1.00 78.56 143 LYS A CA 1
ATOM 1122 C C . LYS A 1 143 ? 9.348 10.955 -9.746 1.00 78.56 143 LYS A C 1
ATOM 1124 O O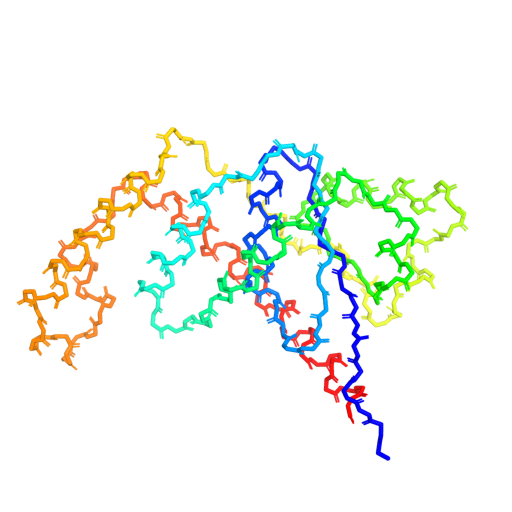 . LYS A 1 143 ? 8.784 10.305 -10.627 1.00 78.56 143 LYS A O 1
ATOM 1129 N N . ASP A 1 144 ? 10.507 11.580 -9.950 1.00 83.88 144 ASP A N 1
ATOM 1130 C CA . ASP A 1 144 ? 11.217 11.547 -11.232 1.00 83.88 144 ASP A CA 1
ATOM 1131 C C . ASP A 1 144 ? 11.843 10.178 -11.497 1.00 83.88 144 ASP A C 1
ATOM 1133 O O . ASP A 1 144 ? 11.692 9.670 -12.605 1.00 83.88 144 ASP A O 1
ATOM 1137 N N . PHE A 1 145 ? 12.388 9.514 -10.471 1.00 87.62 145 PHE A N 1
ATOM 1138 C CA . PHE A 1 145 ? 12.865 8.133 -10.589 1.00 87.62 145 PHE A CA 1
ATOM 1139 C C . PHE A 1 145 ? 11.777 7.218 -11.167 1.00 87.62 145 PHE A C 1
ATOM 1141 O O . PHE A 1 145 ? 11.969 6.580 -12.198 1.00 87.62 145 PHE A O 1
ATOM 1148 N N . PHE A 1 146 ? 10.581 7.199 -10.568 1.00 84.94 146 PHE A N 1
ATOM 1149 C CA . PHE A 1 146 ? 9.493 6.356 -11.076 1.00 84.94 146 PHE A CA 1
ATOM 1150 C C . PHE A 1 146 ? 9.003 6.777 -12.466 1.00 84.94 146 PHE A C 1
ATOM 1152 O O . PHE A 1 146 ? 8.577 5.922 -13.248 1.00 84.94 146 PHE A O 1
ATOM 1159 N N . ARG A 1 147 ? 9.069 8.074 -12.794 1.00 85.44 147 ARG A N 1
ATOM 1160 C CA . ARG A 1 147 ? 8.733 8.577 -14.131 1.00 85.44 147 ARG A CA 1
ATOM 1161 C C . ARG A 1 147 ? 9.707 8.044 -15.174 1.00 85.44 147 ARG A C 1
ATOM 1163 O O . ARG A 1 147 ? 9.253 7.581 -16.213 1.00 85.44 147 ARG A O 1
ATOM 1170 N N . GLU A 1 148 ? 11.005 8.053 -14.892 1.00 88.75 148 GLU A N 1
ATOM 1171 C CA . GLU A 1 148 ? 12.031 7.502 -15.781 1.00 88.75 148 GLU A CA 1
ATOM 1172 C C . GLU A 1 148 ? 11.826 6.004 -16.016 1.00 88.75 148 GLU A C 1
ATOM 1174 O O . GLU A 1 148 ? 11.822 5.554 -17.165 1.00 88.75 148 GLU A O 1
ATOM 1179 N N . VAL A 1 149 ? 11.554 5.232 -14.955 1.00 88.44 149 VAL A N 1
ATOM 1180 C CA . VAL A 1 149 ? 11.251 3.799 -15.102 1.00 88.44 149 VAL A CA 1
ATOM 1181 C C . VAL A 1 149 ? 10.004 3.589 -15.962 1.00 88.44 149 VAL A C 1
ATOM 1183 O O . VAL A 1 149 ? 10.007 2.730 -16.846 1.00 88.44 149 VAL A O 1
ATOM 1186 N N . LYS A 1 150 ? 8.949 4.387 -15.752 1.00 87.12 150 LYS A N 1
ATOM 1187 C CA . LYS A 1 150 ? 7.722 4.324 -16.556 1.00 87.12 150 LYS A CA 1
ATOM 1188 C C . LYS A 1 150 ? 7.983 4.660 -18.027 1.00 87.12 150 LYS A C 1
ATOM 1190 O O . LYS A 1 150 ? 7.519 3.923 -18.892 1.00 87.12 150 LYS A O 1
ATOM 1195 N N . SER A 1 151 ? 8.745 5.715 -18.313 1.00 88.44 151 SER A N 1
ATOM 1196 C CA . SER A 1 151 ? 9.117 6.106 -19.680 1.00 88.44 151 SER A CA 1
ATOM 1197 C C . SER A 1 151 ? 9.911 5.009 -20.387 1.00 88.44 151 SER A C 1
ATOM 1199 O O . SER A 1 151 ? 9.602 4.670 -21.527 1.00 88.44 151 SER A O 1
ATOM 1201 N N . ARG A 1 152 ? 10.874 4.388 -19.693 1.00 89.06 152 ARG A N 1
ATOM 1202 C CA . ARG A 1 152 ? 11.645 3.253 -20.221 1.00 89.06 152 ARG A CA 1
ATOM 1203 C C . ARG A 1 152 ? 10.750 2.059 -20.569 1.00 89.06 152 ARG A C 1
ATOM 1205 O O . ARG A 1 152 ? 10.924 1.449 -21.617 1.00 89.06 152 ARG A O 1
ATOM 1212 N N . LEU A 1 153 ? 9.773 1.734 -19.719 1.00 87.25 153 LEU A N 1
ATOM 1213 C CA . LEU A 1 153 ? 8.814 0.656 -19.996 1.00 87.25 153 LEU A CA 1
ATOM 1214 C C . LEU A 1 153 ? 7.875 0.973 -21.157 1.00 87.25 153 LEU A C 1
ATOM 1216 O O . LEU A 1 153 ? 7.514 0.070 -21.910 1.00 87.25 153 LEU A O 1
ATOM 1220 N N . GLN A 1 154 ? 7.464 2.234 -21.281 1.00 86.69 154 GLN A N 1
ATOM 1221 C CA . GLN A 1 154 ? 6.605 2.683 -22.368 1.00 86.69 154 GLN A CA 1
ATOM 1222 C C . GLN A 1 154 ? 7.329 2.581 -23.712 1.00 86.69 154 GLN A C 1
ATOM 1224 O O . GLN A 1 154 ? 6.758 2.028 -24.644 1.00 86.69 154 GLN A O 1
ATOM 1229 N N . ALA A 1 155 ? 8.598 3.002 -23.782 1.00 89.06 155 ALA A N 1
ATOM 1230 C CA . ALA A 1 155 ? 9.423 2.850 -24.981 1.00 89.06 155 ALA A CA 1
ATOM 1231 C C . ALA A 1 155 ? 9.510 1.381 -25.433 1.00 89.06 155 ALA A C 1
ATOM 1233 O O . ALA A 1 155 ? 9.282 1.081 -26.599 1.00 89.06 155 ALA A O 1
ATOM 1234 N N . ILE A 1 156 ? 9.714 0.450 -24.495 1.00 87.56 156 ILE A N 1
ATOM 1235 C CA . ILE A 1 156 ? 9.733 -0.988 -24.801 1.00 87.56 156 ILE A CA 1
ATOM 1236 C C . ILE A 1 156 ? 8.367 -1.492 -25.286 1.00 87.56 156 ILE A C 1
ATOM 1238 O O . ILE A 1 156 ? 8.322 -2.271 -26.238 1.00 87.56 156 ILE A O 1
ATOM 1242 N N . ASP A 1 157 ? 7.257 -1.078 -24.655 1.00 84.81 157 ASP A N 1
ATOM 1243 C CA . ASP A 1 157 ? 5.899 -1.459 -25.097 1.00 84.81 157 ASP A CA 1
ATOM 1244 C C . ASP A 1 157 ? 5.615 -0.906 -26.504 1.00 84.81 157 ASP A C 1
ATOM 1246 O O . ASP A 1 157 ? 4.971 -1.586 -27.296 1.00 84.81 157 ASP A O 1
ATOM 1250 N N . ASP A 1 158 ? 6.115 0.294 -26.822 1.00 87.38 158 ASP A N 1
ATOM 1251 C CA . ASP A 1 158 ? 5.960 0.942 -28.126 1.00 87.38 158 ASP A CA 1
ATOM 1252 C C . ASP A 1 158 ? 6.804 0.287 -29.228 1.00 87.38 158 ASP A C 1
ATOM 1254 O O . ASP A 1 158 ? 6.291 0.080 -30.327 1.00 87.38 158 ASP A O 1
ATOM 1258 N N . GLU A 1 159 ? 8.049 -0.090 -28.931 1.00 89.50 159 GLU A N 1
ATOM 1259 C CA . GLU A 1 159 ? 8.951 -0.795 -29.855 1.00 89.50 159 GLU A CA 1
ATOM 1260 C C . GLU A 1 159 ? 8.492 -2.229 -30.154 1.00 89.50 159 GLU A C 1
ATOM 1262 O O . GLU A 1 159 ? 8.742 -2.750 -31.236 1.00 89.50 159 GLU A O 1
ATOM 1267 N N . ASN A 1 160 ? 7.797 -2.875 -29.211 1.00 84.06 160 ASN A N 1
ATOM 1268 C CA . ASN A 1 160 ? 7.429 -4.292 -29.292 1.00 84.06 160 ASN A CA 1
ATOM 1269 C C . ASN A 1 160 ? 5.909 -4.514 -29.382 1.00 84.06 160 ASN A C 1
ATOM 1271 O O . ASN A 1 160 ? 5.402 -5.556 -28.955 1.00 84.06 160 ASN A O 1
ATOM 1275 N N . LYS A 1 161 ? 5.163 -3.546 -29.937 1.00 79.75 161 LYS A N 1
ATOM 1276 C CA . LYS A 1 161 ? 3.691 -3.601 -30.045 1.00 79.75 161 LYS A CA 1
ATOM 1277 C C . LYS A 1 161 ? 3.168 -4.882 -30.693 1.00 79.75 161 LYS A C 1
ATOM 1279 O O . LYS A 1 161 ? 2.151 -5.404 -30.241 1.00 79.75 161 LYS A O 1
ATOM 1284 N N . GLU A 1 162 ? 3.850 -5.381 -31.720 1.00 77.00 162 GLU A N 1
ATOM 1285 C CA . GLU A 1 162 ? 3.456 -6.599 -32.439 1.00 77.00 162 GLU A CA 1
ATOM 1286 C C . GLU A 1 162 ? 3.776 -7.865 -31.627 1.00 77.00 162 GLU A C 1
ATOM 1288 O O . GLU A 1 162 ? 2.918 -8.727 -31.453 1.00 77.00 162 GLU A O 1
ATOM 1293 N N . VAL A 1 163 ? 4.962 -7.916 -31.010 1.00 74.69 163 VAL A N 1
ATOM 1294 C CA . VAL A 1 163 ? 5.454 -9.042 -30.189 1.00 74.69 163 VAL A CA 1
ATOM 1295 C C . VAL A 1 163 ? 4.649 -9.218 -28.891 1.00 74.69 163 VAL A C 1
ATOM 1297 O O . VAL A 1 163 ? 4.545 -10.317 -28.343 1.00 74.69 163 VAL A O 1
ATOM 1300 N N . LYS A 1 164 ? 4.036 -8.140 -28.385 1.00 65.00 164 LYS A N 1
ATOM 1301 C CA . LYS A 1 164 ? 3.245 -8.130 -27.144 1.00 65.00 164 LYS A CA 1
ATOM 1302 C C . LYS A 1 164 ? 2.128 -9.178 -27.118 1.00 65.00 164 LYS A C 1
ATOM 1304 O O . LYS A 1 164 ? 1.828 -9.698 -26.042 1.00 65.00 164 LYS A O 1
ATOM 1309 N N . TRP A 1 165 ? 1.507 -9.465 -28.261 1.00 63.28 165 TRP A N 1
ATOM 1310 C CA . TRP A 1 165 ? 0.392 -10.413 -28.346 1.00 63.28 165 TRP A CA 1
ATOM 1311 C C . TRP A 1 165 ? 0.833 -11.873 -28.191 1.00 63.28 165 TRP A C 1
ATOM 1313 O O . TRP A 1 165 ? 0.029 -12.694 -27.760 1.00 63.28 165 TRP A O 1
ATOM 1323 N N . GLU A 1 166 ? 2.100 -12.182 -28.475 1.00 65.38 166 GLU A N 1
ATOM 1324 C CA . GLU A 1 166 ? 2.622 -13.554 -28.478 1.00 65.38 166 GLU A CA 1
ATOM 1325 C C . GLU A 1 166 ? 3.202 -13.983 -27.124 1.00 65.38 166 GLU A C 1
ATOM 1327 O O . GLU A 1 166 ? 2.984 -15.107 -26.682 1.00 65.38 166 GLU A O 1
ATOM 1332 N N . VAL A 1 167 ? 3.929 -13.090 -26.443 1.00 73.62 167 VAL A N 1
ATOM 1333 C CA . VAL A 1 167 ? 4.655 -13.403 -25.190 1.00 73.62 167 VAL A CA 1
ATOM 1334 C C . VAL A 1 167 ? 4.112 -12.679 -23.953 1.00 73.62 167 VAL A C 1
ATOM 1336 O O . VAL A 1 167 ? 4.488 -13.009 -22.829 1.00 73.62 167 VAL A O 1
ATOM 1339 N N . GLY A 1 168 ? 3.194 -11.723 -24.126 1.00 77.69 168 GLY A N 1
ATOM 1340 C CA . GLY A 1 168 ? 2.630 -10.929 -23.034 1.00 77.69 168 GLY A CA 1
ATOM 1341 C C . GLY A 1 168 ? 3.588 -9.858 -22.492 1.00 77.69 168 GLY A C 1
ATOM 1342 O O . GLY A 1 168 ? 4.812 -9.940 -22.603 1.00 77.69 168 GLY A O 1
ATOM 1343 N N . ARG A 1 169 ? 3.031 -8.812 -21.868 1.00 77.19 169 ARG A N 1
ATOM 1344 C CA . ARG A 1 169 ? 3.797 -7.622 -21.452 1.00 77.19 169 ARG A CA 1
ATOM 1345 C C . ARG 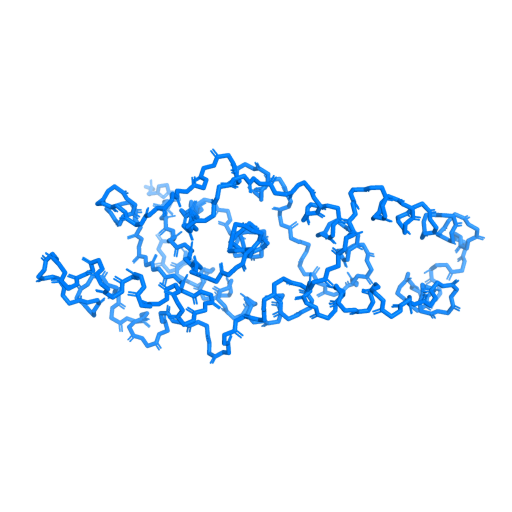A 1 169 ? 4.814 -7.910 -20.342 1.00 77.19 169 ARG A C 1
ATOM 1347 O O . ARG A 1 169 ? 5.862 -7.276 -20.292 1.00 77.19 169 ARG A O 1
ATOM 1354 N N . GLN A 1 170 ? 4.518 -8.852 -19.447 1.00 76.25 170 GLN A N 1
ATOM 1355 C CA . GLN A 1 170 ? 5.411 -9.175 -18.331 1.00 76.25 170 GLN A CA 1
ATOM 1356 C C . GLN A 1 170 ? 6.713 -9.815 -18.823 1.00 76.25 170 GLN A C 1
ATOM 1358 O O . GLN A 1 170 ? 7.785 -9.311 -18.503 1.00 76.25 170 GLN A O 1
ATOM 1363 N N . ALA 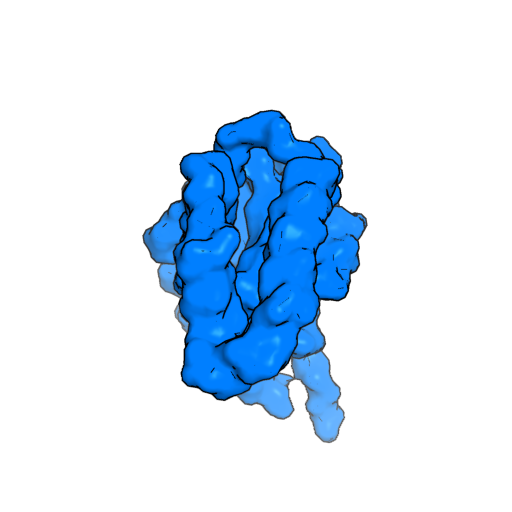A 1 171 ? 6.620 -10.871 -19.638 1.00 79.69 171 ALA A N 1
ATOM 1364 C CA . ALA A 1 171 ? 7.794 -11.540 -20.196 1.00 79.69 171 ALA A CA 1
ATOM 1365 C C . ALA A 1 171 ? 8.613 -10.584 -21.079 1.00 79.69 171 ALA A C 1
ATOM 1367 O O . ALA A 1 171 ? 9.843 -10.600 -21.046 1.00 79.69 171 ALA A O 1
ATOM 1368 N N . LEU A 1 172 ? 7.932 -9.690 -21.807 1.00 82.88 172 LEU A N 1
ATOM 1369 C CA . LEU A 1 172 ? 8.572 -8.611 -22.553 1.00 82.88 172 LEU A CA 1
ATOM 1370 C C . LEU A 1 172 ? 9.413 -7.709 -21.631 1.00 82.88 172 LEU A C 1
ATOM 1372 O O . LEU A 1 172 ? 10.596 -7.491 -21.884 1.00 82.88 172 LEU A O 1
ATOM 1376 N N . TYR A 1 173 ? 8.844 -7.211 -20.533 1.00 83.56 173 TYR A N 1
ATOM 1377 C CA . TYR A 1 173 ? 9.582 -6.357 -19.600 1.00 83.56 173 TYR A CA 1
ATOM 1378 C C . TYR A 1 173 ? 10.690 -7.094 -18.849 1.00 83.56 173 TYR A C 1
ATOM 1380 O O . TYR A 1 173 ? 11.744 -6.511 -18.622 1.00 83.56 173 TYR A O 1
ATOM 1388 N N . GLU A 1 174 ? 10.499 -8.362 -18.491 1.00 82.31 174 GLU A N 1
ATOM 1389 C CA . GLU A 1 174 ? 11.550 -9.178 -17.871 1.00 82.31 174 GLU A CA 1
ATOM 1390 C C . GLU A 1 174 ? 12.745 -9.377 -18.812 1.00 82.31 174 GLU A C 1
ATOM 1392 O O . GLU A 1 174 ? 13.889 -9.361 -18.359 1.00 82.31 174 GLU A O 1
ATOM 1397 N N . LYS A 1 175 ? 12.488 -9.491 -20.120 1.00 84.56 175 LYS A N 1
ATOM 1398 C CA . LYS A 1 175 ? 13.519 -9.647 -21.149 1.00 84.56 175 LYS A CA 1
ATOM 1399 C C . LYS A 1 175 ? 14.238 -8.337 -21.485 1.00 84.56 175 LYS A C 1
ATOM 1401 O O . LYS A 1 175 ? 15.459 -8.335 -21.608 1.00 84.56 175 LYS A O 1
ATOM 1406 N N . TYR A 1 176 ? 13.498 -7.240 -21.651 1.00 83.00 176 TYR A N 1
ATOM 1407 C CA . TYR A 1 176 ? 14.028 -5.991 -22.219 1.00 83.00 176 TYR A CA 1
ATOM 1408 C C . TYR A 1 176 ? 14.229 -4.858 -21.197 1.00 83.00 176 TYR A C 1
ATOM 1410 O O . TYR A 1 176 ? 14.963 -3.912 -21.467 1.00 83.00 176 TYR A O 1
ATOM 1418 N N . ALA A 1 177 ? 13.630 -4.945 -20.006 1.00 84.50 177 ALA A N 1
ATOM 1419 C CA . ALA A 1 177 ? 13.800 -3.987 -18.908 1.00 84.50 177 ALA A CA 1
ATOM 1420 C C . ALA A 1 177 ? 14.114 -4.696 -17.580 1.00 84.50 177 ALA A C 1
ATOM 1422 O O . ALA A 1 177 ? 13.300 -4.647 -16.640 1.00 84.50 177 ALA A O 1
ATOM 1423 N N . PRO A 1 178 ? 15.304 -5.320 -17.461 1.00 85.12 178 PRO A N 1
ATOM 1424 C CA . PRO A 1 178 ? 15.722 -5.917 -16.203 1.00 85.12 178 PRO A CA 1
ATOM 1425 C C . PRO A 1 178 ? 15.663 -4.873 -15.083 1.00 85.12 178 PRO A C 1
ATOM 1427 O O . PRO A 1 178 ? 16.080 -3.720 -15.248 1.00 85.12 178 PRO A O 1
ATOM 1430 N N . MET A 1 179 ? 15.097 -5.284 -13.946 1.00 87.50 179 MET A N 1
ATOM 1431 C CA . MET A 1 179 ? 14.983 -4.412 -12.781 1.00 87.50 179 MET A CA 1
ATOM 1432 C C . MET A 1 179 ? 16.361 -4.116 -12.205 1.00 87.50 179 MET A C 1
ATOM 1434 O O . MET A 1 179 ? 17.133 -5.043 -11.941 1.00 87.50 179 MET A O 1
ATOM 1438 N N . THR A 1 180 ? 16.627 -2.839 -11.937 1.00 89.00 180 THR A N 1
ATOM 1439 C CA . THR A 1 180 ? 17.770 -2.451 -11.102 1.00 89.00 180 THR A CA 1
ATOM 1440 C C . THR A 1 180 ? 17.594 -2.999 -9.682 1.00 89.00 180 THR A C 1
ATOM 1442 O O . THR A 1 180 ? 16.493 -3.383 -9.276 1.00 89.00 180 THR A O 1
ATOM 1445 N N . GLU A 1 181 ? 18.669 -3.044 -8.891 1.00 88.56 181 GLU A N 1
ATOM 1446 C CA . GLU A 1 181 ? 18.580 -3.508 -7.499 1.00 88.56 181 GLU A CA 1
ATOM 1447 C C . GLU A 1 181 ? 17.576 -2.673 -6.685 1.00 88.56 181 GLU A C 1
ATOM 1449 O O . GLU A 1 181 ? 16.780 -3.217 -5.918 1.00 88.56 181 GLU A O 1
ATOM 1454 N N . ILE A 1 182 ? 17.567 -1.355 -6.904 1.00 88.94 182 ILE A N 1
ATOM 1455 C CA . ILE A 1 182 ? 16.641 -0.429 -6.248 1.00 88.94 182 ILE A CA 1
ATOM 1456 C C . ILE A 1 182 ? 15.206 -0.726 -6.693 1.00 88.94 182 ILE A C 1
ATOM 1458 O O . ILE A 1 182 ? 14.351 -0.963 -5.845 1.00 88.94 182 ILE A O 1
ATOM 1462 N N . GLU A 1 183 ? 14.938 -0.805 -8.001 1.00 87.31 183 GLU A N 1
ATOM 1463 C CA . GLU A 1 183 ? 13.604 -1.145 -8.528 1.00 87.31 183 GLU A CA 1
ATOM 1464 C C . GLU A 1 183 ? 13.083 -2.466 -7.960 1.00 87.31 183 GLU A C 1
ATOM 1466 O O . GLU A 1 183 ? 11.915 -2.564 -7.584 1.00 87.31 183 GLU A O 1
ATOM 1471 N N . ARG A 1 184 ? 13.961 -3.468 -7.844 1.00 87.62 184 ARG A N 1
ATOM 1472 C CA . ARG A 1 184 ? 13.624 -4.778 -7.288 1.00 87.62 184 ARG A CA 1
ATOM 1473 C C . ARG A 1 184 ? 13.180 -4.680 -5.829 1.00 87.62 184 ARG A C 1
ATOM 1475 O O . ARG A 1 184 ? 12.211 -5.343 -5.469 1.00 87.62 184 ARG A O 1
ATOM 1482 N N . LYS A 1 185 ? 13.828 -3.855 -4.998 1.00 89.06 185 LYS A N 1
ATOM 1483 C CA . LYS A 1 185 ? 13.418 -3.646 -3.594 1.00 89.06 185 LYS A CA 1
ATOM 1484 C C . LYS A 1 185 ? 11.992 -3.091 -3.506 1.00 89.06 185 LYS A C 1
ATOM 1486 O O . LYS A 1 185 ? 11.177 -3.631 -2.761 1.00 89.06 185 LYS A O 1
ATOM 1491 N N . TYR A 1 186 ? 11.663 -2.084 -4.314 1.00 87.88 186 TYR A N 1
ATOM 1492 C CA . TYR A 1 186 ? 10.314 -1.501 -4.347 1.00 87.88 186 TYR A CA 1
ATOM 1493 C C . TYR A 1 186 ? 9.269 -2.439 -4.948 1.00 87.88 186 TYR A C 1
ATOM 1495 O O . TYR A 1 186 ? 8.154 -2.516 -4.436 1.00 87.88 186 TYR A O 1
ATOM 1503 N N . TYR A 1 187 ? 9.636 -3.203 -5.977 1.00 86.88 187 TYR A N 1
ATOM 1504 C CA . TYR A 1 187 ? 8.769 -4.233 -6.541 1.00 86.88 187 TYR A CA 1
ATOM 1505 C C . TYR A 1 187 ? 8.429 -5.318 -5.511 1.00 86.88 187 TYR A C 1
ATOM 1507 O O . TYR A 1 187 ? 7.266 -5.690 -5.369 1.00 86.88 187 TYR A O 1
ATOM 1515 N N . LEU A 1 188 ? 9.423 -5.805 -4.760 1.00 87.12 188 LEU A N 1
ATOM 1516 C CA . LEU A 1 188 ? 9.209 -6.799 -3.705 1.00 87.12 188 LEU A CA 1
ATOM 1517 C C . LEU A 1 188 ? 8.338 -6.251 -2.572 1.00 87.12 188 LEU A C 1
ATOM 1519 O O . LEU A 1 188 ? 7.469 -6.967 -2.081 1.00 87.12 188 LEU A O 1
ATOM 1523 N N . TRP A 1 189 ? 8.520 -4.984 -2.195 1.00 88.94 189 TRP A N 1
ATOM 1524 C CA . TRP A 1 189 ? 7.654 -4.325 -1.220 1.00 88.94 189 TRP A CA 1
ATOM 1525 C C . TRP A 1 189 ? 6.204 -4.206 -1.718 1.00 88.94 189 TRP A C 1
ATOM 1527 O O . TRP A 1 189 ? 5.279 -4.597 -1.009 1.00 88.94 189 TRP A O 1
ATOM 1537 N N . TYR A 1 190 ? 5.998 -3.757 -2.962 1.00 88.00 190 TYR A N 1
ATOM 1538 C CA . TYR A 1 190 ? 4.674 -3.699 -3.595 1.00 88.00 190 TYR A CA 1
ATOM 1539 C C . TYR A 1 190 ? 4.003 -5.079 -3.627 1.00 88.00 190 TYR A C 1
ATOM 1541 O O . TYR A 1 190 ? 2.834 -5.218 -3.269 1.00 88.00 190 TYR A O 1
ATOM 1549 N N . LYS A 1 191 ? 4.753 -6.114 -4.022 1.00 86.12 191 LYS A N 1
ATOM 1550 C CA . LYS A 1 191 ? 4.260 -7.492 -4.062 1.00 86.12 191 LYS A CA 1
ATOM 1551 C C . LYS A 1 191 ? 3.898 -7.994 -2.664 1.00 86.12 191 LYS A C 1
ATOM 1553 O O . LYS A 1 191 ? 2.851 -8.604 -2.494 1.00 86.12 191 LYS A O 1
ATOM 1558 N N . SER A 1 192 ? 4.711 -7.673 -1.659 1.00 87.38 192 SER A N 1
ATOM 1559 C CA . SER A 1 192 ? 4.420 -8.006 -0.264 1.00 87.38 192 SER A CA 1
ATOM 1560 C C . SER A 1 192 ? 3.115 -7.368 0.217 1.00 87.38 192 SER A C 1
ATOM 1562 O O . SER A 1 192 ? 2.298 -8.069 0.809 1.00 87.38 192 SER A O 1
ATOM 1564 N N . LEU A 1 193 ? 2.870 -6.086 -0.085 1.00 87.62 193 LEU A N 1
ATOM 1565 C CA . LEU A 1 193 ? 1.585 -5.438 0.206 1.00 87.62 193 LEU A CA 1
ATOM 1566 C C . LEU A 1 193 ? 0.421 -6.174 -0.456 1.00 87.62 193 LEU A C 1
ATOM 1568 O O . LEU A 1 193 ? -0.576 -6.474 0.195 1.00 87.62 193 LEU A O 1
ATOM 1572 N N . GLN A 1 194 ? 0.544 -6.469 -1.747 1.00 86.44 194 GLN A N 1
ATOM 1573 C CA . GLN A 1 194 ? -0.503 -7.146 -2.495 1.00 86.44 194 GLN A CA 1
ATOM 1574 C C . GLN A 1 194 ? -0.816 -8.529 -1.904 1.00 86.44 194 GLN A C 1
ATOM 1576 O O . GLN A 1 194 ? -1.976 -8.816 -1.610 1.00 86.44 194 GLN A O 1
ATOM 1581 N N . ASP A 1 195 ? 0.205 -9.369 -1.738 1.00 86.00 195 ASP A N 1
ATOM 1582 C CA . ASP A 1 195 ? 0.056 -10.763 -1.319 1.00 86.00 195 ASP A CA 1
ATOM 1583 C C . ASP A 1 195 ? -0.524 -10.848 0.100 1.00 86.00 195 ASP A C 1
ATOM 1585 O O . ASP A 1 195 ? -1.426 -11.644 0.356 1.00 86.00 195 ASP A O 1
ATOM 1589 N N . ASN A 1 196 ? -0.084 -9.971 1.007 1.00 86.31 196 ASN A N 1
ATOM 1590 C CA . ASN A 1 196 ? -0.564 -9.958 2.388 1.00 86.31 196 ASN A CA 1
ATOM 1591 C C . ASN A 1 196 ? -1.957 -9.319 2.551 1.00 86.31 196 ASN A C 1
ATOM 1593 O O . ASN A 1 196 ? -2.663 -9.647 3.502 1.00 86.31 196 ASN A O 1
ATOM 1597 N N . LEU A 1 197 ? -2.383 -8.420 1.653 1.00 88.00 197 LEU A N 1
ATOM 1598 C CA . LEU A 1 197 ? -3.705 -7.771 1.721 1.00 88.00 197 LEU A CA 1
ATOM 1599 C C . LEU A 1 197 ? -4.780 -8.477 0.888 1.00 88.00 197 LEU A C 1
ATOM 1601 O O . LEU A 1 197 ? -5.968 -8.209 1.073 1.00 88.00 197 LEU A O 1
ATOM 1605 N N . LEU A 1 198 ? -4.405 -9.384 -0.015 1.00 84.75 198 LEU A N 1
ATOM 1606 C CA . LEU A 1 198 ? -5.358 -10.134 -0.833 1.00 84.75 198 LEU A CA 1
ATOM 1607 C C . LEU A 1 198 ? -6.361 -10.963 0.002 1.00 84.75 198 LEU A C 1
ATOM 1609 O O . LEU A 1 198 ? -7.558 -10.906 -0.315 1.00 84.75 198 LEU A O 1
ATOM 1613 N N . PRO A 1 199 ? -5.953 -11.670 1.080 1.00 83.81 199 PRO A N 1
ATOM 1614 C CA . PRO A 1 199 ? -6.898 -12.365 1.957 1.00 83.81 199 PRO A CA 1
ATOM 1615 C C . PRO A 1 199 ? -7.890 -11.401 2.615 1.00 83.81 199 PRO A C 1
ATOM 1617 O O . PRO A 1 199 ? -9.093 -11.647 2.618 1.00 83.81 199 PRO A O 1
ATOM 1620 N N . TRP A 1 200 ? -7.407 -10.250 3.085 1.00 84.69 200 TRP A N 1
ATOM 1621 C CA . TRP A 1 200 ? -8.237 -9.220 3.712 1.00 84.69 200 TRP A CA 1
ATOM 1622 C C . TRP A 1 200 ? -9.242 -8.603 2.759 1.00 84.69 200 TRP A C 1
ATOM 1624 O O . TRP A 1 200 ? -10.405 -8.439 3.110 1.00 84.69 200 TRP A O 1
ATOM 1634 N N . ARG A 1 201 ? -8.826 -8.303 1.528 1.00 85.38 201 ARG A N 1
ATOM 1635 C CA . ARG A 1 201 ? -9.744 -7.823 0.496 1.00 85.38 201 ARG A CA 1
ATOM 1636 C C . ARG A 1 201 ? -10.854 -8.839 0.222 1.00 85.38 201 ARG A C 1
ATOM 1638 O O . ARG A 1 201 ? -11.998 -8.449 0.004 1.00 85.38 201 ARG A O 1
ATOM 1645 N N . SER A 1 202 ? -10.521 -10.129 0.212 1.00 83.81 202 SER A N 1
ATOM 1646 C CA . SER A 1 202 ? -11.497 -11.207 0.010 1.00 83.81 202 SER A CA 1
ATOM 1647 C C . SER A 1 202 ? -12.475 -11.283 1.185 1.00 83.81 202 SER A C 1
ATOM 1649 O O . SER A 1 202 ? -13.681 -11.249 0.971 1.00 83.81 202 SER A O 1
ATOM 1651 N N . MET A 1 203 ? -11.969 -11.220 2.416 1.00 82.44 203 MET A N 1
ATOM 1652 C CA . MET A 1 203 ? -12.792 -11.159 3.626 1.00 82.44 203 MET A CA 1
ATOM 1653 C C . MET A 1 203 ? -13.712 -9.929 3.661 1.00 82.44 203 MET A C 1
ATOM 1655 O O . MET A 1 203 ? -14.887 -10.047 3.989 1.00 82.44 203 MET A O 1
ATOM 1659 N N . ILE A 1 204 ? -13.219 -8.748 3.270 1.00 81.56 204 ILE A N 1
ATOM 1660 C CA . ILE A 1 204 ? -14.027 -7.522 3.147 1.00 81.56 204 ILE A CA 1
ATOM 1661 C C . ILE A 1 204 ? -15.181 -7.734 2.159 1.00 81.56 204 ILE A C 1
ATOM 1663 O O . ILE A 1 204 ? -16.314 -7.357 2.456 1.00 81.56 204 ILE A O 1
ATOM 1667 N N . LYS A 1 205 ? -14.919 -8.360 1.001 1.00 82.06 205 LYS A N 1
ATOM 1668 C CA . LYS A 1 205 ? -15.964 -8.694 0.016 1.00 82.06 205 LYS A CA 1
ATOM 1669 C C . LYS A 1 205 ? -16.999 -9.661 0.581 1.00 82.06 205 LYS A C 1
ATOM 1671 O O . LYS A 1 205 ? -18.186 -9.489 0.315 1.00 82.06 205 LYS A O 1
ATOM 1676 N N . GLU A 1 206 ? -16.568 -10.668 1.335 1.00 81.69 206 GLU A N 1
ATOM 1677 C CA . GLU A 1 206 ? -17.466 -1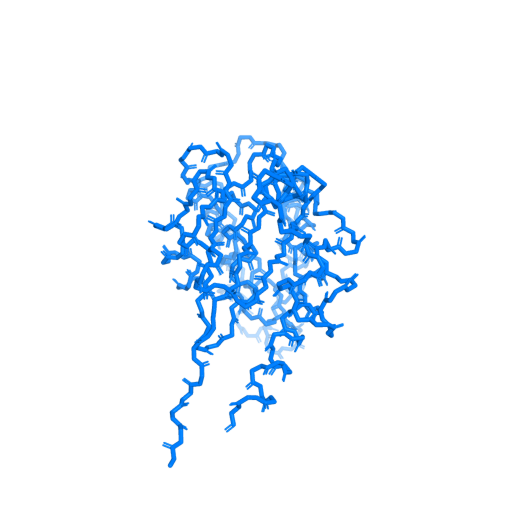1.634 1.975 1.00 81.69 206 GLU A CA 1
ATOM 1678 C C . GLU A 1 206 ? -18.360 -10.960 3.019 1.00 81.69 206 GLU A C 1
ATOM 1680 O O . GLU A 1 206 ? -19.575 -11.144 2.987 1.00 81.69 206 GLU A O 1
ATOM 1685 N N . ILE A 1 207 ? -17.784 -10.113 3.881 1.00 77.31 207 ILE A N 1
ATOM 1686 C CA . ILE A 1 207 ? -18.536 -9.309 4.855 1.00 77.31 207 ILE A CA 1
ATOM 1687 C C . ILE A 1 207 ? -19.560 -8.433 4.135 1.00 77.31 207 ILE A C 1
ATOM 1689 O O . ILE A 1 207 ? -20.731 -8.435 4.505 1.00 77.31 207 ILE A O 1
ATOM 1693 N N . GLN A 1 208 ? -19.141 -7.725 3.083 1.00 75.94 208 GLN A N 1
ATOM 1694 C CA . GLN A 1 208 ? -20.037 -6.879 2.303 1.00 75.94 208 GLN A CA 1
ATOM 1695 C C . GLN A 1 208 ? -21.193 -7.677 1.689 1.00 75.94 208 GLN A C 1
ATOM 1697 O O . GLN A 1 208 ? -22.339 -7.245 1.774 1.00 75.94 208 GLN A O 1
ATOM 1702 N N . SER A 1 209 ? -20.894 -8.835 1.096 1.00 78.00 209 SER A N 1
ATOM 1703 C CA . SER A 1 209 ? -21.888 -9.685 0.427 1.00 78.00 209 SER A CA 1
ATOM 1704 C C . SER A 1 209 ? -22.880 -10.304 1.409 1.00 78.00 209 SER A C 1
ATOM 1706 O O . SER A 1 209 ? -24.038 -10.503 1.071 1.00 78.00 209 SER A O 1
ATOM 1708 N N . ALA A 1 210 ? -22.449 -10.605 2.635 1.00 72.19 210 ALA A N 1
ATOM 1709 C CA . ALA A 1 210 ? -23.335 -11.128 3.670 1.00 72.19 210 ALA A CA 1
ATOM 1710 C C . ALA A 1 210 ? -24.335 -10.077 4.198 1.00 72.19 210 ALA A C 1
ATOM 1712 O O . ALA A 1 210 ? -25.291 -10.442 4.878 1.00 72.19 210 ALA A O 1
ATOM 1713 N N . TRP A 1 211 ? -24.096 -8.787 3.934 1.00 67.69 211 TRP A N 1
ATOM 1714 C CA . TRP A 1 211 ? -24.892 -7.664 4.448 1.00 67.69 211 TRP A CA 1
ATOM 1715 C C . TRP A 1 211 ? -25.708 -6.943 3.361 1.00 67.69 211 TRP A C 1
ATOM 1717 O O . TRP A 1 211 ? -26.489 -6.047 3.688 1.00 67.69 211 TRP A O 1
ATOM 1727 N N . SER A 1 212 ? -25.516 -7.302 2.088 1.00 62.41 212 SER A N 1
ATOM 1728 C CA . SER A 1 212 ? -26.283 -6.827 0.926 1.00 62.41 212 SER A CA 1
ATOM 1729 C C . SER A 1 212 ? -27.469 -7.731 0.622 1.00 62.41 212 SER A C 1
ATOM 1731 O O . SER A 1 212 ? -28.561 -7.186 0.352 1.00 62.41 212 SER A O 1
#

Secondary structure (DSSP, 8-state):
-PPP---EEEEE--STTHHHHHHHHHHHH--TT-EEEEE-S--S--THHHHHHHHHHHH-TTS----HHHHHHHHTT-BSS--HHHHHTEEEEEESSHHHHHHHHHHHHHTT--HHHHS-TTTTT-SB-SSPPPPPPPS---HHHHHHHHHHHHHHHHHTTTTHHHHHHHHHHHHHSPPPHHHHHHHHHHHHHHHHHHHHHHHHHHHHHHH-

Foldseek 3Di:
DDDQDEAEEEEFEEDVVLLLLQLLLQQQQDDPSYHYQAEYLDDDDAPVSLLLLVLLLVQDPPADRGNSVRSVVNSVRYDNADDPVNLVRHQYYEYLAPRRVVRVCVVCVVVVHHSCRRHPVVCSVGNYQPDRQDPQDDDPDHPVNSVVLVVQLVVQCVVCVPVCVPQHSNVSCVVRPPDDPVRVSSSVSSVSSRVSCVVSSVVVVVVSVVVD